Protein AF-A0A9D0VCK0-F1 (afdb_monomer_lite)

Sequence (292 aa):
MLRSPTWSLFWILPSCVPVIEASKSPPEPLEITSHPVPPGARYESLSRRTVPDRRAPPPSAGEGSTELIWGNVTTPLPGSALFAVPPVAPGAPVAPGAPVAPEPPEGAPPDGGRGEGPGAPEPPTPSPPALVETESVAPNSNQSMSEVSTVDLFARLEAGCPPEAVEPLADIGALTPLHRACIEVALGKAGEPQLRNRLSLALIANAAAQQDDSWAGLVERHLAEIDPGNPSLALRLGLHAFKRHDTHGAILWAEHALEHRAAWPPGLYEDRTWAAYQLRAAAAQEQWRAPE

Secondary structure (DSSP, 8-state):
--PPPP-----PPPPPPP------PPPP----------TT-----TT------TTSPPPP--TT-------------TTGGG-------TT----S-PPPPPPPP-----------PPPPPPPPPPPPPP-------------------HHHHHHHHHS---HHHHHHHHHTT---HHHHHHHHHHHHH---HHHHHHHHHHHHHHHHHHT-TTHHHHHHHHHHHT-TT-HHHHHHHHHHHHHTT-HHHHHHHHHHHHHTGGGS-HHHHHHHHHHHHHHHHHHHHHHHHS--

Radius of gyration: 31.5 Å; chains: 1; bounding box: 68×92×82 Å

Structure (mmCIF, N/CA/C/O backbone):
data_AF-A0A9D0VCK0-F1
#
_entry.id   AF-A0A9D0VCK0-F1
#
loop_
_atom_site.group_PDB
_atom_site.id
_atom_site.type_symbol
_atom_site.label_atom_id
_atom_site.label_alt_id
_atom_site.label_comp_id
_atom_site.label_asym_id
_atom_site.label_entity_id
_atom_site.label_seq_id
_atom_site.pdbx_PDB_ins_code
_atom_site.Cartn_x
_atom_site.Cartn_y
_atom_site.Cartn_z
_atom_site.occupancy
_atom_site.B_iso_or_equiv
_atom_site.auth_seq_id
_atom_site.auth_comp_id
_atom_site.auth_asym_id
_atom_site.auth_atom_id
_atom_site.pdbx_PDB_model_num
ATOM 1 N N . MET A 1 1 ? 23.707 -52.355 35.470 1.00 50.97 1 MET A N 1
ATOM 2 C CA . MET A 1 1 ? 22.231 -52.397 35.539 1.00 50.97 1 MET A CA 1
ATOM 3 C C . MET A 1 1 ? 21.703 -51.033 35.131 1.00 50.97 1 MET A C 1
ATOM 5 O O . MET A 1 1 ? 22.024 -50.089 35.829 1.00 50.97 1 MET A O 1
ATOM 9 N N . LEU A 1 2 ? 20.994 -50.943 34.001 1.00 45.03 2 LEU A N 1
ATOM 10 C CA . LEU A 1 2 ? 19.848 -50.062 33.695 1.00 45.03 2 LEU A CA 1
ATOM 11 C C . LEU A 1 2 ? 19.711 -49.983 32.168 1.00 45.03 2 LEU A C 1
ATOM 13 O O . LEU A 1 2 ? 20.660 -49.677 31.454 1.00 45.03 2 LEU A O 1
ATOM 17 N N . ARG A 1 3 ? 18.547 -50.440 31.703 1.00 50.03 3 ARG A N 1
ATOM 18 C CA . ARG A 1 3 ? 18.194 -50.766 30.320 1.00 50.03 3 ARG A CA 1
ATOM 19 C C . ARG A 1 3 ? 17.635 -49.537 29.599 1.00 50.03 3 ARG A C 1
ATOM 21 O O . ARG A 1 3 ? 16.960 -48.718 30.214 1.00 50.03 3 ARG A O 1
ATOM 28 N N . SER A 1 4 ? 17.880 -49.481 28.294 1.00 45.69 4 SER A N 1
ATOM 29 C CA . SER A 1 4 ? 17.329 -48.527 27.328 1.00 45.69 4 SER A CA 1
ATOM 30 C C . SER A 1 4 ? 15.793 -48.569 27.252 1.00 45.69 4 SER A C 1
ATOM 32 O O . SER A 1 4 ? 15.221 -49.653 27.399 1.00 45.69 4 SER A O 1
ATOM 34 N N . PRO A 1 5 ? 15.115 -47.446 26.948 1.00 62.69 5 PRO A N 1
ATOM 35 C CA . PRO A 1 5 ? 13.686 -47.445 26.671 1.00 62.69 5 PRO A CA 1
ATOM 36 C C . PRO A 1 5 ? 13.418 -47.800 25.201 1.00 62.69 5 PRO A C 1
ATOM 38 O O . PRO A 1 5 ? 13.824 -47.097 24.277 1.00 62.69 5 PRO A O 1
ATOM 41 N N . THR A 1 6 ? 12.713 -48.907 24.996 1.00 59.72 6 THR A N 1
ATOM 42 C CA . THR A 1 6 ? 12.071 -49.294 23.737 1.00 59.72 6 THR A CA 1
ATOM 43 C C . THR A 1 6 ? 10.860 -48.403 23.476 1.00 59.72 6 THR A C 1
ATOM 45 O O . THR A 1 6 ? 9.948 -48.348 24.300 1.00 59.72 6 THR A O 1
ATOM 48 N N . TRP A 1 7 ? 10.838 -47.719 22.333 1.00 52.88 7 TRP A N 1
ATOM 49 C CA . TRP A 1 7 ? 9.678 -46.962 21.867 1.00 52.88 7 TRP A CA 1
ATOM 50 C C . TRP A 1 7 ? 8.703 -47.922 21.176 1.00 52.88 7 TRP A C 1
ATOM 52 O O . TRP A 1 7 ? 9.018 -48.497 20.135 1.00 52.88 7 TRP A O 1
ATOM 62 N N . SER A 1 8 ? 7.533 -48.122 21.784 1.00 61.66 8 SER A N 1
ATOM 63 C CA . SER A 1 8 ? 6.435 -48.9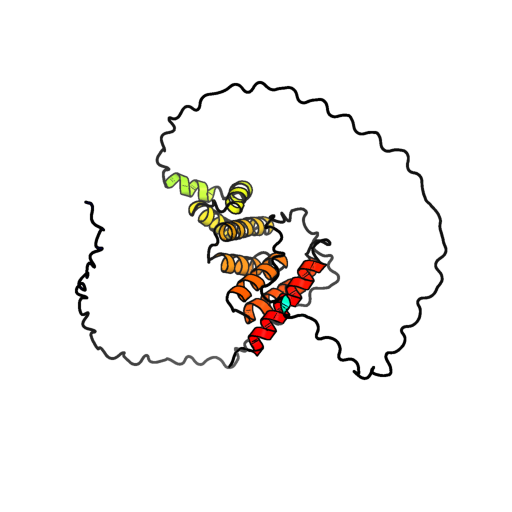01 21.211 1.00 61.66 8 SER A CA 1
ATOM 64 C C . SER A 1 8 ? 5.691 -48.085 20.157 1.00 61.66 8 SER A C 1
ATOM 66 O O . SER A 1 8 ? 5.120 -47.037 20.454 1.00 61.66 8 SER A O 1
ATOM 68 N N . LEU A 1 9 ? 5.664 -48.614 18.935 1.00 56.84 9 LEU A N 1
ATOM 69 C CA . LEU A 1 9 ? 4.750 -48.229 17.864 1.00 56.84 9 LEU A CA 1
ATOM 70 C C . LEU A 1 9 ? 3.307 -48.558 18.275 1.00 56.84 9 LEU A C 1
ATOM 72 O O . LEU A 1 9 ? 2.920 -49.726 18.309 1.00 56.84 9 LEU A O 1
ATOM 76 N N . PHE A 1 10 ? 2.507 -47.533 18.558 1.00 56.84 10 PHE A N 1
ATOM 77 C CA . PHE A 1 10 ? 1.052 -47.653 18.598 1.00 56.84 10 PHE A CA 1
ATOM 78 C C . PHE A 1 10 ? 0.503 -47.492 17.178 1.00 56.84 10 PHE A C 1
ATOM 80 O O . PHE A 1 10 ? 0.500 -46.399 16.616 1.00 56.84 10 PHE A O 1
ATOM 87 N N . TRP A 1 11 ? 0.036 -48.598 16.603 1.00 48.16 11 TRP A N 1
ATOM 88 C CA . TRP A 1 11 ? -0.843 -48.586 15.440 1.00 48.16 11 TRP A CA 1
ATOM 89 C C . TRP A 1 11 ? -2.242 -48.167 15.897 1.00 48.16 11 TRP A C 1
ATOM 91 O O . TRP A 1 11 ? -2.906 -48.902 16.628 1.00 48.16 11 TRP A O 1
ATOM 101 N N . ILE A 1 12 ? -2.680 -46.978 15.489 1.00 60.62 12 ILE A N 1
ATOM 102 C CA . ILE A 1 12 ? -4.067 -46.535 15.642 1.00 60.62 12 ILE A CA 1
ATOM 103 C C . ILE A 1 12 ? -4.850 -47.072 14.439 1.00 60.62 12 ILE A C 1
ATOM 105 O O . ILE A 1 12 ? -4.507 -46.810 13.288 1.00 60.62 12 ILE A O 1
ATOM 109 N N . LEU A 1 13 ? -5.869 -47.878 14.736 1.00 56.69 13 LEU A N 1
ATOM 110 C CA . LEU A 1 13 ? -6.811 -48.460 13.782 1.00 56.69 13 LEU A CA 1
ATOM 111 C C . LEU A 1 13 ? -7.673 -47.375 13.100 1.00 56.69 13 LEU A C 1
ATOM 113 O O . LEU A 1 13 ? -7.951 -46.343 13.713 1.00 56.69 13 LEU A O 1
ATOM 117 N N . PRO A 1 14 ? -8.137 -47.613 11.859 1.00 59.53 14 PRO A N 1
ATOM 118 C CA . PRO A 1 14 ? -8.948 -46.663 11.109 1.00 59.53 14 PRO A CA 1
ATOM 119 C C . PRO A 1 14 ? -10.388 -46.635 11.636 1.00 59.53 14 PRO A C 1
ATOM 121 O O . PRO A 1 14 ? -11.090 -47.647 11.635 1.00 59.53 14 PRO A O 1
ATOM 124 N N . SER A 1 15 ? -10.830 -45.456 12.069 1.00 58.75 15 SER A N 1
ATOM 125 C CA . SER A 1 15 ? -12.227 -45.190 12.407 1.00 58.75 15 SER A CA 1
ATOM 126 C C . SER A 1 15 ? -13.114 -45.249 11.165 1.00 58.75 15 SER A C 1
ATOM 128 O O . SER A 1 15 ? -12.801 -44.677 10.121 1.00 58.75 15 SER A O 1
ATOM 130 N N . CYS A 1 16 ? -14.240 -45.940 11.323 1.00 53.28 16 CYS A N 1
ATOM 131 C CA . CYS A 1 16 ? -15.324 -46.091 10.366 1.00 53.28 16 CYS A CA 1
ATOM 132 C C . CYS A 1 16 ? -15.772 -44.745 9.774 1.00 53.28 16 CYS A C 1
ATOM 134 O O . CYS A 1 16 ? -16.283 -43.883 10.488 1.00 53.28 16 CYS A O 1
ATOM 136 N N . VAL A 1 17 ? -15.637 -44.598 8.456 1.00 60.03 17 VAL A N 1
ATOM 137 C CA . VAL A 1 17 ? -16.310 -43.553 7.678 1.00 60.03 17 VAL A CA 1
ATOM 138 C C . VAL A 1 17 ? -17.713 -44.066 7.336 1.00 60.03 17 VAL A C 1
ATOM 140 O O . VAL A 1 17 ? -17.821 -45.160 6.775 1.00 60.03 17 VAL A O 1
ATOM 143 N N . PRO A 1 18 ? -18.797 -43.339 7.657 1.00 58.25 18 PRO A N 1
ATOM 144 C CA . PRO A 1 18 ? -20.121 -43.705 7.182 1.00 58.25 18 PRO A CA 1
ATOM 145 C C . PRO A 1 18 ? -20.182 -43.548 5.658 1.00 58.25 18 PRO A C 1
ATOM 147 O O . PRO A 1 18 ? -19.885 -42.489 5.107 1.00 58.25 18 PRO A O 1
ATOM 150 N N . VAL A 1 19 ? -20.571 -44.630 4.984 1.00 62.88 19 VAL A N 1
ATOM 151 C CA . VAL A 1 19 ? -20.946 -44.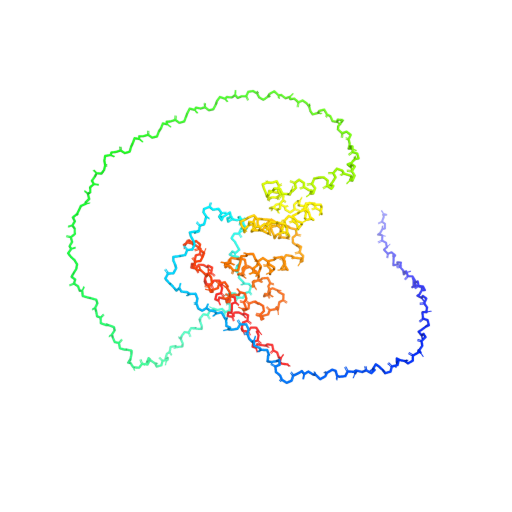643 3.568 1.00 62.88 19 VAL A CA 1
ATOM 152 C C . VAL A 1 19 ? -22.182 -43.760 3.407 1.00 62.88 19 VAL A C 1
ATOM 154 O O . VAL A 1 19 ? -23.273 -44.122 3.839 1.00 62.88 19 VAL A O 1
ATOM 157 N N . ILE A 1 20 ? -22.000 -42.583 2.811 1.00 57.94 20 ILE A N 1
ATOM 158 C CA . ILE A 1 20 ? -23.101 -41.760 2.318 1.00 57.94 20 ILE A CA 1
ATOM 159 C C . ILE A 1 20 ? -23.470 -42.322 0.946 1.00 57.94 20 ILE A C 1
ATOM 161 O O . ILE A 1 20 ? -22.723 -42.196 -0.024 1.00 57.94 20 ILE A O 1
ATOM 165 N N . GLU A 1 21 ? -24.609 -43.001 0.897 1.00 58.22 21 GLU A N 1
ATOM 166 C CA . GLU A 1 21 ? -25.221 -43.520 -0.318 1.00 58.22 21 GLU A CA 1
ATOM 167 C C . GLU A 1 21 ? -25.656 -42.335 -1.192 1.00 58.22 21 GLU A C 1
ATOM 169 O O . GLU A 1 21 ? -26.631 -41.636 -0.915 1.00 58.22 21 GLU A O 1
ATOM 174 N N . ALA A 1 22 ? -24.864 -42.052 -2.227 1.00 52.78 22 ALA A N 1
ATOM 175 C CA . ALA A 1 22 ? -25.170 -41.030 -3.211 1.00 52.78 22 ALA A CA 1
ATOM 176 C C . ALA A 1 22 ? -26.399 -41.462 -4.025 1.00 52.78 22 ALA A C 1
ATOM 178 O O . ALA A 1 22 ? -26.303 -42.272 -4.949 1.00 52.78 22 ALA A O 1
ATOM 179 N N . SER A 1 23 ? -27.556 -40.898 -3.675 1.00 59.38 23 SER A N 1
ATOM 180 C CA . SER A 1 23 ? -28.770 -40.892 -4.489 1.00 59.38 23 SER A CA 1
ATOM 181 C C . SER A 1 23 ? -28.447 -40.349 -5.883 1.00 59.38 23 SER A C 1
ATOM 183 O O . SER A 1 23 ? -28.340 -39.142 -6.103 1.00 59.38 23 SER A O 1
ATOM 185 N N . LYS A 1 24 ? -28.276 -41.267 -6.832 1.00 57.97 24 LYS A N 1
ATOM 186 C CA . LYS A 1 24 ? -28.035 -41.004 -8.248 1.00 57.97 24 LYS A CA 1
ATOM 187 C C . LYS A 1 24 ? -29.348 -40.607 -8.927 1.00 57.97 24 LYS A C 1
ATOM 189 O O . LYS A 1 24 ? -29.933 -41.399 -9.659 1.00 57.97 24 LYS A O 1
ATOM 194 N N . SER A 1 25 ? -29.795 -39.378 -8.687 1.00 67.31 25 SER A N 1
ATOM 195 C CA . SER A 1 25 ? -30.742 -38.714 -9.585 1.00 67.31 25 SER A CA 1
ATOM 196 C C . SER A 1 25 ? -29.945 -38.073 -10.725 1.00 67.31 25 SER A C 1
ATOM 198 O O . SER A 1 25 ? -29.004 -37.326 -10.447 1.00 67.31 25 SER A O 1
ATOM 200 N N . PRO A 1 26 ? -30.248 -38.376 -11.999 1.00 70.69 26 PRO A N 1
ATOM 201 C CA . PRO A 1 26 ? -29.637 -37.672 -13.119 1.00 70.69 26 PRO A CA 1
ATOM 202 C C . PRO A 1 26 ? -30.008 -36.182 -13.030 1.00 70.69 26 PRO A C 1
ATOM 204 O O . PRO A 1 26 ? -31.171 -35.879 -12.756 1.00 70.69 26 PRO A O 1
ATOM 207 N N . PRO A 1 27 ? -29.057 -35.251 -13.224 1.00 67.88 27 PRO A N 1
ATOM 208 C CA . PRO A 1 27 ? -29.397 -33.839 -13.302 1.00 67.88 27 PRO A CA 1
ATOM 209 C C . PRO A 1 27 ? -30.326 -33.635 -14.499 1.00 67.88 27 PRO A C 1
ATOM 211 O O . PRO A 1 27 ? -30.013 -34.064 -15.613 1.00 67.88 27 PRO A O 1
ATOM 214 N N . GLU A 1 28 ? -31.477 -33.009 -14.259 1.00 71.50 28 GLU A N 1
ATOM 215 C CA . GLU A 1 28 ? -32.308 -32.495 -15.341 1.00 71.50 28 GLU A CA 1
ATOM 216 C C . GLU A 1 28 ? -31.449 -31.577 -16.223 1.00 71.50 28 GLU A C 1
ATOM 218 O O . GLU A 1 28 ? -30.624 -30.816 -15.700 1.00 71.50 28 GLU A O 1
ATOM 223 N N . PRO A 1 29 ? -31.585 -31.656 -17.557 1.00 64.56 29 PRO A N 1
ATOM 224 C CA . PRO A 1 29 ? -30.897 -30.738 -18.443 1.00 64.56 29 PRO A CA 1
ATOM 225 C C . PRO A 1 29 ? -31.372 -29.327 -18.107 1.00 64.56 29 PRO A C 1
ATOM 227 O O . PRO A 1 29 ? -32.532 -28.985 -18.323 1.00 64.56 29 PRO A O 1
ATOM 230 N N . LEU A 1 30 ? -30.470 -28.512 -17.559 1.00 55.56 30 LEU A N 1
ATOM 231 C CA . LEU A 1 30 ? -30.695 -27.081 -17.454 1.00 55.56 30 LEU A CA 1
ATOM 232 C C . LEU A 1 30 ? -30.920 -26.576 -18.878 1.00 55.56 30 LEU A C 1
ATOM 234 O O . LEU A 1 30 ? -29.993 -26.564 -19.692 1.00 55.56 30 LEU A O 1
ATOM 238 N N . GLU A 1 31 ? -32.157 -26.197 -19.189 1.00 56.78 31 GLU A N 1
ATOM 239 C CA . GLU A 1 31 ? -32.455 -25.386 -20.357 1.00 56.78 31 GLU A CA 1
ATOM 240 C C . GLU A 1 31 ? -31.685 -24.076 -20.188 1.00 56.78 31 GLU A C 1
ATOM 242 O O . GLU A 1 31 ? -32.109 -23.146 -19.500 1.00 56.78 31 GLU A O 1
ATOM 247 N N . ILE A 1 32 ? -30.498 -24.026 -20.795 1.00 48.78 32 ILE A N 1
ATOM 248 C CA . ILE A 1 32 ? -29.745 -22.798 -21.001 1.00 48.78 32 ILE A CA 1
ATOM 249 C C . ILE A 1 32 ? -30.595 -21.976 -21.964 1.00 48.78 32 ILE A C 1
ATOM 251 O O . ILE A 1 32 ? -30.441 -22.044 -23.185 1.00 48.78 32 ILE A O 1
ATOM 255 N N . THR A 1 33 ? -31.532 -21.221 -21.394 1.00 49.44 33 THR A N 1
ATOM 256 C CA . THR A 1 33 ? -32.235 -20.153 -22.088 1.00 49.44 33 THR A CA 1
ATOM 257 C C . THR A 1 33 ? -31.158 -19.167 -22.496 1.00 49.44 33 THR A C 1
ATOM 259 O O . THR A 1 33 ? -30.646 -18.380 -21.699 1.00 49.44 33 THR A O 1
ATOM 262 N N . SER A 1 34 ? -30.729 -19.304 -23.743 1.00 46.91 34 SER A N 1
ATOM 263 C CA . SER A 1 34 ? -29.721 -18.467 -24.360 1.00 46.91 34 SER A CA 1
ATOM 264 C C . SER A 1 34 ? -30.388 -17.117 -24.569 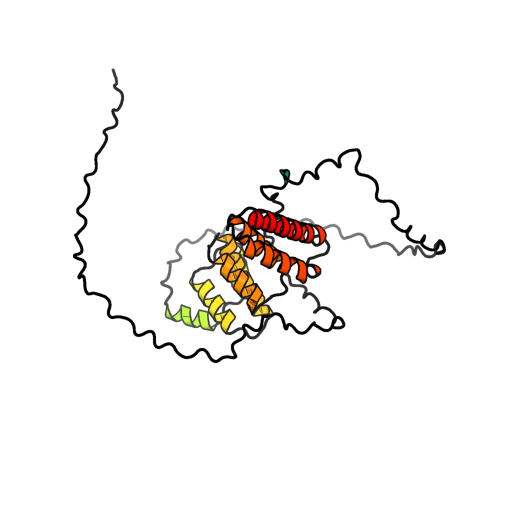1.00 46.91 34 SER A C 1
ATOM 266 O O . SER A 1 34 ? -31.058 -16.884 -25.574 1.00 46.91 34 SER A O 1
ATOM 268 N N . HIS A 1 35 ? -30.281 -16.235 -23.577 1.00 55.94 35 HIS A N 1
ATOM 269 C CA . HIS A 1 35 ? -30.646 -14.846 -23.782 1.00 55.94 35 HIS A CA 1
ATOM 270 C C . HIS A 1 35 ? -29.769 -14.313 -24.922 1.00 55.94 35 HIS A C 1
ATOM 272 O O . HIS A 1 35 ? -28.542 -14.430 -24.839 1.00 55.94 35 HIS A O 1
ATOM 278 N N . PRO A 1 36 ? -30.360 -13.777 -26.004 1.00 56.56 36 PRO A N 1
ATOM 279 C CA . PRO A 1 36 ? -29.586 -13.197 -27.083 1.00 56.56 36 PRO A CA 1
ATOM 280 C C . PRO A 1 36 ? -28.759 -12.054 -26.502 1.00 56.56 36 PRO A C 1
ATOM 282 O O . PRO A 1 36 ? -29.297 -11.037 -26.065 1.00 56.56 36 PRO A O 1
ATOM 285 N N . VAL A 1 37 ? -27.440 -12.245 -26.474 1.00 54.91 37 VAL A N 1
ATOM 286 C CA . VAL A 1 37 ? -26.493 -11.172 -26.188 1.00 54.91 37 VAL A CA 1
ATOM 287 C C . VAL A 1 37 ? -26.720 -10.114 -27.269 1.00 54.91 37 VAL A C 1
ATOM 289 O O . VAL A 1 37 ? -26.603 -10.437 -28.456 1.00 54.91 37 VAL A O 1
ATOM 292 N N . PRO A 1 38 ? -27.100 -8.876 -26.909 1.00 55.44 38 PRO A N 1
ATOM 293 C CA . PRO A 1 38 ? -27.358 -7.849 -27.900 1.00 55.44 38 PRO A CA 1
ATOM 294 C C . PRO A 1 38 ? -26.074 -7.614 -28.712 1.00 55.44 38 PRO A C 1
ATOM 296 O O . PRO A 1 38 ? -25.009 -7.400 -28.118 1.00 55.44 38 PRO A O 1
ATOM 299 N N . PRO A 1 39 ? -26.134 -7.647 -30.056 1.00 43.53 39 PRO A N 1
ATOM 300 C CA . PRO A 1 39 ? -24.999 -7.295 -30.896 1.00 43.53 39 PRO A CA 1
ATOM 301 C C . PRO A 1 39 ? -24.692 -5.807 -30.688 1.00 43.53 39 PRO A C 1
ATOM 303 O O . PRO A 1 39 ? -25.329 -4.935 -31.273 1.00 43.53 39 PRO A O 1
ATOM 306 N N . GLY A 1 40 ? -23.760 -5.514 -29.779 1.00 43.81 40 GLY A N 1
ATOM 307 C CA . GLY A 1 40 ? -23.438 -4.141 -29.386 1.00 43.81 40 GLY A CA 1
ATOM 308 C C . GLY A 1 40 ? -22.649 -3.985 -28.087 1.00 43.81 40 GLY A C 1
ATOM 309 O O . GLY A 1 40 ? -22.010 -2.951 -27.915 1.00 43.81 40 GLY A O 1
ATOM 310 N N . ALA A 1 41 ? -22.607 -4.994 -27.208 1.00 39.81 41 ALA A N 1
ATOM 311 C CA . ALA A 1 41 ? -21.756 -4.965 -26.015 1.00 39.81 41 ALA A CA 1
ATOM 312 C C . ALA A 1 41 ? -20.289 -5.251 -26.387 1.00 39.81 41 ALA A C 1
ATOM 314 O O . ALA A 1 41 ? -19.734 -6.314 -26.110 1.00 39.81 41 ALA A O 1
ATOM 315 N N . ARG A 1 42 ? -19.657 -4.290 -27.068 1.00 41.84 42 ARG A N 1
ATOM 316 C CA . ARG A 1 42 ? -18.200 -4.184 -27.076 1.00 41.84 42 ARG A CA 1
ATOM 317 C C . ARG A 1 42 ? -17.767 -4.022 -25.623 1.00 41.84 42 ARG A C 1
ATOM 319 O O . ARG A 1 42 ? -18.277 -3.149 -24.926 1.00 41.84 42 ARG A O 1
ATOM 326 N N . TYR A 1 43 ? -16.789 -4.815 -25.202 1.00 39.62 43 TYR A N 1
ATOM 327 C CA . TYR A 1 43 ? -15.882 -4.401 -24.143 1.00 39.62 43 TYR A CA 1
ATOM 328 C C . TYR A 1 43 ? -15.176 -3.133 -24.649 1.00 39.62 43 TYR A C 1
ATOM 330 O O . TYR A 1 43 ? -14.110 -3.201 -25.259 1.00 39.62 43 TYR A O 1
ATOM 338 N N . GLU A 1 44 ? -15.814 -1.969 -24.493 1.00 36.78 44 GLU A N 1
ATOM 339 C CA . GLU A 1 44 ? -15.108 -0.693 -24.495 1.00 36.78 44 GLU A CA 1
ATOM 340 C C . GLU A 1 44 ? -14.222 -0.715 -23.254 1.00 36.78 44 GLU A C 1
ATOM 342 O O . GLU A 1 44 ? -14.623 -0.398 -22.139 1.00 36.78 44 GLU A O 1
ATOM 347 N N . SER A 1 45 ? -13.026 -1.244 -23.482 1.00 41.72 45 SER A N 1
ATOM 348 C CA . SER A 1 45 ? -11.775 -0.778 -22.918 1.00 41.72 45 SER A CA 1
ATOM 349 C C . SER A 1 45 ? -11.932 0.425 -21.985 1.00 41.72 45 SER A C 1
ATOM 351 O O . SER A 1 45 ? -12.309 1.525 -22.392 1.00 41.72 45 SER A O 1
ATOM 353 N N . LEU A 1 46 ? -11.473 0.241 -20.750 1.00 42.59 46 LEU A N 1
ATOM 354 C CA . LEU A 1 46 ? -11.131 1.284 -19.778 1.00 42.59 46 LEU A CA 1
ATOM 355 C C . LEU A 1 46 ? -10.039 2.270 -20.289 1.00 42.59 46 LEU A C 1
ATOM 357 O O . LEU A 1 46 ? -9.366 2.924 -19.501 1.00 42.59 46 LEU A O 1
ATOM 361 N N . SER A 1 47 ? -9.861 2.421 -21.607 1.00 40.84 47 SER A N 1
ATOM 362 C CA . SER A 1 47 ? -8.842 3.241 -22.274 1.00 40.84 47 SER A CA 1
ATOM 363 C C . SER A 1 47 ? -9.329 4.626 -22.714 1.00 40.84 47 SER A C 1
ATOM 365 O O . SER A 1 47 ? -8.597 5.330 -23.404 1.00 40.84 47 SER A O 1
ATOM 367 N N . ARG A 1 48 ? -10.524 5.076 -22.312 1.00 35.22 48 ARG A N 1
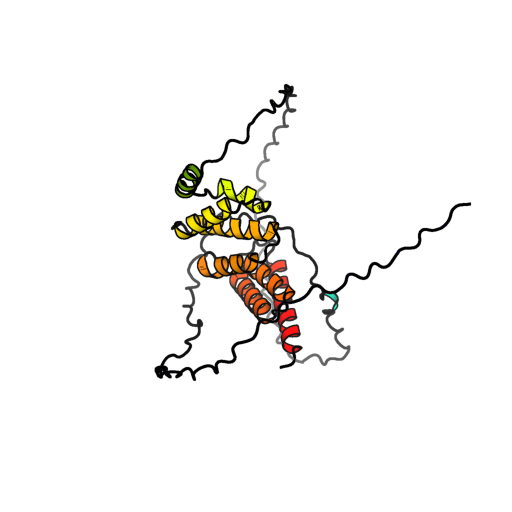ATOM 368 C CA . ARG A 1 48 ? -10.900 6.498 -22.425 1.00 35.22 48 ARG A CA 1
ATOM 369 C C . ARG A 1 48 ? -10.855 7.184 -21.066 1.00 35.22 48 ARG A C 1
ATOM 371 O O . ARG A 1 48 ? -11.857 7.706 -20.590 1.00 35.22 48 ARG A O 1
ATOM 378 N N . ARG A 1 49 ? -9.669 7.232 -20.454 1.00 40.22 49 ARG A N 1
ATOM 379 C CA . ARG A 1 49 ? -9.371 8.338 -19.540 1.00 40.22 49 ARG A CA 1
ATOM 380 C C . ARG A 1 49 ? -9.091 9.563 -20.400 1.00 40.22 49 ARG A C 1
ATOM 382 O O . ARG A 1 49 ? -8.177 9.571 -21.221 1.00 40.22 49 ARG A O 1
ATOM 389 N N . THR A 1 50 ? -9.923 10.580 -20.229 1.00 38.03 50 THR A N 1
ATOM 390 C CA . THR A 1 50 ? -9.603 11.970 -20.542 1.00 38.03 50 THR A CA 1
ATOM 391 C C . THR A 1 50 ? -8.165 12.246 -20.120 1.00 38.03 50 THR A C 1
ATOM 393 O O . THR A 1 50 ? -7.831 12.084 -18.949 1.00 38.03 50 THR A O 1
ATOM 396 N N . VAL A 1 51 ? -7.311 12.627 -21.073 1.00 37.78 51 VAL A N 1
ATOM 397 C CA . VAL A 1 51 ? -5.976 13.158 -20.779 1.00 37.78 51 VAL A CA 1
ATOM 398 C C . VAL A 1 51 ? -6.188 14.351 -19.844 1.00 37.78 51 VAL A C 1
ATOM 400 O O . VAL A 1 51 ? -6.835 15.312 -20.270 1.00 37.78 51 VAL A O 1
ATOM 403 N N . PRO A 1 52 ? -5.734 14.304 -18.578 1.00 41.38 52 PRO A N 1
ATOM 404 C CA . PRO A 1 52 ? -5.865 15.449 -17.697 1.00 41.38 52 PRO A CA 1
ATOM 405 C C . PRO A 1 52 ? -5.070 16.609 -18.294 1.00 41.38 52 PRO A C 1
ATOM 407 O O . PRO A 1 52 ? -3.956 16.430 -18.798 1.00 41.38 52 PRO A O 1
ATOM 410 N N . ASP A 1 53 ? -5.676 17.792 -18.277 1.00 45.34 53 ASP A N 1
ATOM 411 C CA . ASP A 1 53 ? -5.031 19.031 -18.684 1.00 45.34 53 ASP A CA 1
ATOM 412 C C . ASP A 1 53 ? -3.727 19.201 -17.886 1.00 45.34 53 ASP A C 1
ATOM 414 O O . ASP A 1 53 ? -3.741 19.419 -16.675 1.00 45.34 53 ASP A O 1
ATOM 418 N N . ARG A 1 54 ? -2.581 19.087 -18.573 1.00 43.44 54 ARG A N 1
ATOM 419 C CA . ARG A 1 54 ? -1.233 19.221 -17.987 1.00 43.44 54 ARG A CA 1
ATOM 420 C C . ARG A 1 54 ? -0.943 20.629 -17.448 1.00 43.44 54 ARG A C 1
ATOM 422 O O . ARG A 1 54 ? 0.170 20.871 -16.988 1.00 43.44 54 ARG A O 1
ATOM 429 N N . ARG A 1 55 ? -1.889 21.569 -17.542 1.00 47.88 55 ARG A N 1
ATOM 430 C CA . ARG A 1 55 ? -1.767 22.919 -16.973 1.00 47.88 55 ARG A CA 1
ATOM 431 C C . ARG A 1 55 ? -2.395 23.074 -15.593 1.00 47.88 55 ARG A C 1
ATOM 433 O O . ARG A 1 55 ? -2.205 24.130 -14.994 1.00 47.88 55 ARG A O 1
ATOM 440 N N . ALA A 1 56 ? -3.102 22.072 -15.072 1.00 43.38 56 ALA A N 1
ATOM 441 C CA . ALA A 1 56 ? -3.510 22.109 -13.675 1.00 43.38 56 ALA A CA 1
ATOM 442 C C . ALA A 1 56 ? -2.257 21.950 -12.788 1.00 43.38 56 ALA A C 1
ATOM 444 O O . ALA A 1 56 ? -1.520 20.974 -12.966 1.00 43.38 56 ALA A O 1
ATOM 445 N N . PRO A 1 57 ? -1.968 22.890 -11.866 1.00 49.44 57 PRO A N 1
ATOM 446 C CA . PRO A 1 57 ? -0.925 22.673 -10.873 1.00 49.44 57 PRO A CA 1
ATOM 447 C C . PRO A 1 57 ? -1.256 21.392 -10.091 1.00 49.44 57 PRO A C 1
ATOM 449 O O . PRO A 1 57 ? -2.440 21.127 -9.853 1.00 49.44 57 PRO A O 1
ATOM 452 N N . PRO A 1 58 ? -0.251 20.578 -9.717 1.00 50.78 58 PRO A N 1
ATOM 453 C CA . PRO A 1 58 ? -0.503 19.405 -8.892 1.00 50.78 58 PRO A CA 1
ATOM 454 C C . PRO A 1 58 ? -1.278 19.846 -7.642 1.00 50.78 58 PRO A C 1
ATOM 456 O O . PRO A 1 58 ? -0.974 20.920 -7.108 1.00 50.78 58 PRO A O 1
ATOM 459 N N . PRO A 1 59 ? -2.282 19.076 -7.177 1.00 48.00 59 PRO A N 1
ATOM 460 C CA . PRO A 1 59 ? -2.872 19.350 -5.876 1.00 48.00 59 PRO A CA 1
ATOM 461 C C . PRO A 1 59 ? -1.718 19.398 -4.877 1.00 48.00 59 PRO A C 1
ATOM 463 O O . PRO A 1 59 ? -0.906 18.471 -4.845 1.00 48.00 59 PRO A O 1
ATOM 466 N N . SER A 1 60 ? -1.591 20.512 -4.146 1.00 39.41 60 SER A N 1
ATOM 467 C CA . SER A 1 60 ? -0.563 20.669 -3.121 1.00 39.41 60 SER A CA 1
ATOM 468 C C . SER A 1 60 ? -0.557 19.406 -2.277 1.00 39.41 60 SER A C 1
ATOM 470 O O . SER A 1 60 ? -1.583 19.070 -1.684 1.00 39.41 60 SER A O 1
ATOM 472 N N . ALA A 1 61 ? 0.567 18.688 -2.294 1.00 48.41 61 ALA A N 1
ATOM 473 C CA . ALA A 1 61 ? 0.793 17.548 -1.429 1.00 48.41 61 ALA A CA 1
ATOM 474 C C . ALA A 1 61 ? 0.539 18.037 -0.003 1.00 48.41 61 ALA A C 1
ATOM 476 O O . ALA A 1 61 ? 1.325 18.812 0.537 1.00 48.41 61 ALA A O 1
ATOM 477 N N . GLY A 1 62 ? -0.627 17.691 0.544 1.00 37.94 62 GLY A N 1
ATOM 478 C CA . GLY A 1 62 ? -0.997 18.077 1.892 1.00 37.94 62 GLY A CA 1
ATOM 479 C C . GLY A 1 62 ? 0.078 17.552 2.827 1.00 37.94 62 GLY A C 1
ATOM 480 O O . GLY A 1 62 ? 0.387 16.358 2.808 1.00 37.94 62 GLY A O 1
ATOM 481 N N . GLU A 1 63 ? 0.675 18.456 3.596 1.00 39.91 63 GLU A N 1
ATOM 482 C CA . GLU A 1 63 ? 1.595 18.161 4.690 1.00 39.91 63 GLU A CA 1
ATOM 483 C C . GLU A 1 63 ? 0.861 17.284 5.712 1.00 39.91 63 GLU A C 1
ATOM 485 O O . GLU A 1 63 ? 0.178 17.752 6.615 1.00 39.91 63 GLU A O 1
ATOM 490 N N . GLY A 1 64 ? 0.895 15.981 5.476 1.00 41.06 64 GLY A N 1
ATOM 491 C CA . GLY A 1 64 ? 0.112 14.997 6.216 1.00 41.06 64 GLY A CA 1
ATOM 492 C C . GLY A 1 64 ? 0.243 13.585 5.661 1.00 41.06 64 GLY A C 1
ATOM 493 O O . GLY A 1 64 ? -0.443 12.684 6.132 1.00 41.06 64 GLY A O 1
ATOM 494 N N . SER A 1 65 ? 1.127 13.365 4.680 1.00 44.19 65 SER A N 1
ATOM 495 C CA . SER A 1 65 ? 1.566 12.023 4.322 1.00 44.19 65 SER A CA 1
ATOM 496 C C . SER A 1 65 ? 2.437 11.519 5.468 1.00 44.19 65 SER A C 1
ATOM 498 O O . SER A 1 65 ? 3.661 11.644 5.430 1.00 44.19 65 SER A O 1
ATOM 500 N N . THR A 1 66 ? 1.797 10.999 6.517 1.00 47.53 66 THR A N 1
ATOM 501 C CA . THR A 1 66 ? 2.406 10.066 7.459 1.00 47.53 66 THR A CA 1
ATOM 502 C C . THR A 1 66 ? 2.951 8.935 6.609 1.00 47.53 66 THR A C 1
ATOM 504 O O . THR A 1 66 ? 2.250 7.994 6.236 1.00 47.53 66 THR A O 1
ATOM 507 N N . GLU A 1 67 ? 4.213 9.084 6.212 1.00 48.06 67 GLU A N 1
ATOM 508 C CA . GLU A 1 67 ? 5.005 8.004 5.672 1.00 48.06 67 GLU A CA 1
ATOM 509 C C . GLU A 1 67 ? 5.129 7.027 6.831 1.00 48.06 67 GLU A C 1
ATOM 511 O O . GLU A 1 67 ? 6.024 7.124 7.668 1.00 48.06 67 GLU A O 1
ATOM 516 N N . LEU A 1 68 ? 4.122 6.162 6.959 1.00 51.31 68 LEU A N 1
ATOM 517 C CA . LEU A 1 68 ? 4.150 5.062 7.888 1.00 51.31 68 LEU A CA 1
ATOM 518 C C . LEU A 1 68 ? 5.501 4.392 7.666 1.00 51.31 68 LEU A C 1
ATOM 520 O O . LEU A 1 68 ? 5.817 3.981 6.540 1.00 51.31 68 LEU A O 1
ATOM 524 N N . ILE A 1 69 ? 6.305 4.383 8.728 1.00 46.16 69 ILE A N 1
ATOM 525 C CA . ILE A 1 69 ? 7.690 3.919 8.765 1.00 46.16 69 ILE A CA 1
ATOM 526 C C . ILE A 1 69 ? 7.663 2.388 8.658 1.00 46.16 69 ILE A C 1
ATOM 528 O O . ILE A 1 69 ? 8.041 1.648 9.558 1.00 46.16 69 ILE A O 1
ATOM 532 N N . TRP A 1 70 ? 7.147 1.881 7.546 1.00 49.62 70 TRP A N 1
ATOM 533 C CA . TRP A 1 70 ? 7.278 0.495 7.151 1.00 49.62 70 TRP A CA 1
ATOM 534 C C . TRP A 1 70 ? 8.695 0.397 6.614 1.00 49.62 70 TRP A C 1
ATOM 536 O O . TRP A 1 70 ? 8.976 0.925 5.535 1.00 49.62 70 TRP A O 1
ATOM 546 N N . GLY A 1 71 ? 9.581 -0.155 7.447 1.00 44.44 71 GLY A N 1
ATOM 547 C CA . GLY A 1 71 ? 11.030 -0.108 7.281 1.00 44.44 71 GLY A CA 1
ATOM 548 C C . GLY A 1 71 ? 11.481 -0.316 5.841 1.00 44.44 71 GLY A C 1
ATOM 549 O O . GLY A 1 71 ? 10.875 -1.101 5.117 1.00 44.44 71 GLY A O 1
ATOM 550 N N . ASN A 1 72 ? 12.537 0.404 5.444 1.00 44.22 72 ASN A N 1
ATOM 551 C CA . ASN A 1 72 ? 13.200 0.294 4.146 1.00 44.22 72 ASN A CA 1
ATOM 552 C C . ASN A 1 72 ? 13.269 -1.171 3.689 1.00 44.22 72 ASN A C 1
ATOM 554 O O . ASN A 1 72 ? 14.174 -1.914 4.071 1.00 44.22 72 ASN A O 1
ATOM 558 N N . VAL A 1 73 ? 12.318 -1.590 2.849 1.00 45.19 73 VAL A N 1
ATOM 559 C CA . VAL A 1 73 ? 12.382 -2.862 2.128 1.00 45.19 73 VAL A CA 1
ATOM 560 C C . VAL A 1 73 ? 13.345 -2.641 0.968 1.00 45.19 73 VAL A C 1
ATOM 562 O O . VAL A 1 73 ? 12.982 -2.683 -0.200 1.00 45.19 73 VAL A O 1
ATOM 565 N N . THR A 1 74 ? 14.606 -2.391 1.305 1.00 45.31 74 THR A N 1
ATOM 566 C CA . THR A 1 74 ? 15.741 -2.621 0.414 1.00 45.31 74 THR A CA 1
ATOM 567 C C . THR A 1 74 ? 16.210 -4.059 0.613 1.00 45.31 74 THR A C 1
ATOM 569 O O . THR A 1 74 ? 17.403 -4.348 0.632 1.00 45.31 74 THR A O 1
ATOM 572 N N . THR A 1 75 ? 15.280 -4.992 0.844 1.00 47.41 75 THR A N 1
ATOM 573 C CA . THR A 1 75 ? 15.621 -6.407 0.775 1.00 47.41 75 THR A CA 1
ATOM 574 C C . THR A 1 75 ? 15.916 -6.681 -0.697 1.00 47.41 75 THR A C 1
ATOM 576 O O . THR A 1 75 ? 15.013 -6.500 -1.518 1.00 47.41 75 THR A O 1
ATOM 579 N N . PRO A 1 76 ? 17.161 -7.039 -1.062 1.00 48.44 76 PRO A N 1
ATOM 580 C CA . PRO A 1 76 ? 17.492 -7.323 -2.448 1.00 48.44 76 PRO A CA 1
ATOM 581 C C . PRO A 1 76 ? 16.543 -8.411 -2.944 1.00 48.44 76 PRO A C 1
ATOM 583 O O . PRO A 1 76 ? 16.368 -9.436 -2.279 1.00 48.44 76 PRO A O 1
ATOM 586 N N . LEU A 1 77 ? 15.884 -8.159 -4.076 1.00 49.25 77 LEU A N 1
ATOM 587 C CA . LEU A 1 77 ? 15.003 -9.143 -4.690 1.00 49.25 77 LEU A CA 1
ATOM 588 C C . LEU A 1 77 ? 15.798 -10.449 -4.877 1.00 49.25 77 LEU A C 1
ATOM 590 O O . LEU A 1 77 ? 16.929 -10.403 -5.380 1.00 49.25 77 LEU A O 1
ATOM 594 N N . PRO A 1 78 ? 15.258 -11.612 -4.464 1.00 40.41 78 PRO A N 1
ATOM 595 C CA . PRO A 1 78 ? 15.905 -12.895 -4.706 1.00 40.41 78 PRO A CA 1
ATOM 596 C C . PRO A 1 78 ? 15.999 -13.103 -6.223 1.00 40.41 78 PRO A C 1
ATOM 598 O O . PRO A 1 78 ? 15.018 -13.433 -6.878 1.00 40.41 78 PRO A O 1
ATOM 601 N N . GLY A 1 79 ? 17.172 -12.813 -6.793 1.00 42.06 79 GLY A N 1
ATOM 602 C CA . GLY A 1 79 ? 17.386 -12.789 -8.244 1.00 42.06 79 GLY A CA 1
ATOM 603 C C . GLY A 1 79 ? 18.270 -11.651 -8.763 1.00 42.06 79 GLY A C 1
ATOM 604 O O . GLY A 1 79 ? 18.753 -11.748 -9.890 1.00 42.06 79 GLY A O 1
ATOM 605 N N . SER A 1 80 ? 18.585 -10.620 -7.966 1.00 44.62 80 SER A N 1
ATOM 606 C CA . SER A 1 80 ? 19.453 -9.509 -8.415 1.00 44.62 80 SER A CA 1
ATOM 607 C C . SER A 1 80 ? 20.885 -9.933 -8.792 1.00 44.62 80 SER A C 1
ATOM 609 O O . SER A 1 80 ? 21.588 -9.180 -9.457 1.00 44.62 80 SER A O 1
ATOM 611 N N . ALA A 1 81 ? 21.314 -11.153 -8.445 1.00 43.12 81 ALA A N 1
ATOM 612 C CA . ALA A 1 81 ? 22.594 -11.717 -8.884 1.00 43.12 81 ALA A CA 1
ATOM 613 C C . ALA A 1 81 ? 22.620 -12.136 -10.371 1.00 43.12 81 ALA A C 1
ATOM 615 O O . ALA A 1 81 ? 23.695 -12.410 -10.902 1.00 43.12 81 ALA A O 1
ATOM 616 N N . LEU A 1 82 ? 21.470 -12.190 -11.057 1.00 38.47 82 LEU A N 1
ATOM 617 C CA . LEU A 1 82 ? 21.385 -12.618 -12.461 1.00 38.47 82 LEU A CA 1
ATOM 618 C C . LEU A 1 82 ? 21.368 -11.462 -13.471 1.00 38.47 82 LEU A C 1
ATOM 620 O O . LEU A 1 82 ? 21.408 -11.714 -14.672 1.00 38.47 82 LEU A O 1
ATOM 624 N N . PHE A 1 83 ? 21.392 -10.210 -13.006 1.00 41.84 83 PHE A N 1
ATOM 625 C CA . PHE A 1 83 ? 21.605 -9.031 -13.853 1.00 41.84 83 PHE A CA 1
ATOM 626 C C . PHE A 1 83 ? 23.044 -8.518 -13.753 1.00 41.84 83 PHE A C 1
ATOM 628 O O . PHE A 1 83 ? 23.296 -7.313 -13.751 1.00 41.84 83 PHE A O 1
ATOM 635 N N . ALA A 1 84 ? 24.017 -9.431 -13.718 1.00 37.84 84 ALA A N 1
ATOM 636 C CA . ALA A 1 84 ? 25.307 -9.089 -14.292 1.00 37.84 84 ALA A CA 1
ATOM 637 C C . ALA A 1 84 ? 25.026 -8.713 -15.751 1.00 37.84 84 ALA A C 1
ATOM 639 O O . ALA A 1 84 ? 24.651 -9.574 -16.548 1.00 37.84 84 ALA A O 1
ATOM 640 N N . VAL A 1 85 ? 25.135 -7.421 -16.079 1.00 43.88 85 VAL A N 1
ATOM 641 C CA . VAL A 1 85 ? 25.215 -6.969 -17.470 1.00 43.88 85 VAL A CA 1
ATOM 642 C C . VAL A 1 85 ? 26.225 -7.907 -18.130 1.00 43.88 85 VAL A C 1
ATOM 644 O O . VAL A 1 85 ? 27.358 -7.969 -17.638 1.00 43.88 85 VAL A O 1
ATOM 647 N N . PRO A 1 86 ? 25.835 -8.717 -19.134 1.00 43.28 86 PRO A N 1
ATOM 648 C CA . PRO A 1 86 ? 26.784 -9.622 -19.759 1.00 43.28 86 PRO A CA 1
ATOM 649 C C . PRO A 1 86 ? 27.983 -8.774 -20.186 1.00 43.28 86 PRO A C 1
ATOM 651 O O . PRO A 1 86 ? 27.767 -7.679 -20.721 1.00 43.28 86 PRO A O 1
ATOM 654 N N . PRO A 1 87 ? 29.228 -9.201 -19.898 1.00 46.97 87 PRO A N 1
ATOM 655 C CA . PRO A 1 87 ? 30.394 -8.436 -20.302 1.00 46.97 87 PRO A CA 1
ATOM 656 C C . PRO A 1 87 ? 30.247 -8.152 -21.792 1.00 46.97 87 PRO A C 1
ATOM 658 O O . PRO A 1 87 ? 30.067 -9.080 -22.583 1.00 46.97 87 PRO A O 1
ATOM 661 N N . VAL A 1 88 ? 30.239 -6.865 -22.150 1.00 53.88 88 VAL A N 1
ATOM 662 C CA . VAL A 1 88 ? 30.216 -6.426 -23.544 1.00 53.88 88 VAL A CA 1
ATOM 663 C C . VAL A 1 88 ? 31.327 -7.195 -24.241 1.00 53.88 88 VAL A C 1
ATOM 665 O O . VAL A 1 88 ? 32.497 -7.049 -23.885 1.00 53.88 88 VAL A O 1
ATOM 668 N N . ALA A 1 89 ? 30.950 -8.083 -25.162 1.00 48.88 89 ALA A N 1
ATOM 669 C CA . ALA A 1 89 ? 31.916 -8.904 -25.864 1.00 48.88 89 ALA A CA 1
ATOM 670 C C . ALA A 1 89 ? 32.934 -7.963 -26.531 1.00 48.88 89 ALA A C 1
ATOM 672 O O . ALA A 1 89 ? 32.522 -7.059 -27.271 1.00 48.88 89 ALA A O 1
ATOM 673 N N . PRO A 1 90 ? 34.244 -8.120 -26.272 1.00 53.28 90 PRO A N 1
ATOM 674 C CA . PRO A 1 90 ? 35.252 -7.318 -26.944 1.00 53.28 90 PRO A CA 1
ATOM 675 C C . PRO A 1 90 ? 35.170 -7.621 -28.445 1.00 53.28 90 PRO A C 1
ATOM 677 O O . PRO A 1 90 ? 35.507 -8.721 -28.875 1.00 53.28 90 PRO A O 1
ATOM 680 N N . GLY A 1 91 ? 34.664 -6.667 -29.232 1.00 69.31 91 GLY A N 1
ATOM 681 C CA . GLY A 1 91 ? 34.542 -6.801 -30.688 1.00 69.31 91 GLY A CA 1
ATOM 682 C C . GLY A 1 91 ? 33.172 -6.496 -31.296 1.00 69.31 91 GLY A C 1
ATOM 683 O O . GLY A 1 91 ? 33.022 -6.664 -32.504 1.00 69.31 91 GLY A O 1
ATOM 684 N N . ALA A 1 92 ? 32.177 -6.035 -30.528 1.00 51.59 92 ALA A N 1
ATOM 685 C CA . ALA A 1 92 ? 30.957 -5.506 -31.141 1.00 51.59 92 ALA A CA 1
ATOM 686 C C . ALA A 1 92 ? 31.305 -4.287 -32.030 1.00 51.59 92 ALA A C 1
ATOM 688 O O . ALA A 1 92 ? 31.955 -3.356 -31.543 1.00 51.59 92 ALA A O 1
ATOM 689 N N . PRO A 1 93 ? 30.921 -4.276 -33.321 1.00 63.06 93 PRO A N 1
ATOM 690 C CA . PRO A 1 93 ? 31.202 -3.156 -34.207 1.00 63.06 93 PRO A CA 1
ATOM 691 C C . PRO A 1 93 ? 30.504 -1.906 -33.670 1.00 63.06 93 PRO A C 1
ATOM 693 O O . PRO A 1 93 ? 29.282 -1.868 -33.533 1.00 63.06 93 PRO A O 1
ATOM 696 N N . VAL A 1 94 ? 31.298 -0.883 -33.357 1.00 59.91 94 VAL A N 1
ATOM 697 C CA . VAL A 1 94 ? 30.804 0.459 -33.050 1.00 59.91 94 VAL A CA 1
ATOM 698 C C . VAL A 1 94 ? 30.004 0.924 -34.262 1.00 59.91 94 VAL A C 1
ATOM 700 O O . VAL A 1 94 ? 30.561 1.061 -35.350 1.00 59.91 94 VAL A O 1
ATOM 703 N N . ALA A 1 95 ? 28.695 1.117 -34.094 1.00 58.53 95 ALA A N 1
ATOM 704 C CA . ALA A 1 95 ? 27.855 1.674 -35.141 1.00 58.53 95 ALA A CA 1
ATOM 705 C C . ALA A 1 95 ? 28.420 3.052 -35.545 1.00 58.53 95 ALA A C 1
ATOM 707 O O . ALA A 1 95 ? 28.535 3.935 -34.690 1.00 58.53 95 ALA A O 1
ATOM 708 N N . PRO A 1 96 ? 28.811 3.256 -36.814 1.00 59.44 96 PRO A N 1
ATOM 709 C CA . PRO A 1 96 ? 29.293 4.549 -37.264 1.00 59.44 96 PRO A CA 1
ATOM 710 C C . PRO A 1 96 ? 28.109 5.515 -37.389 1.00 59.44 96 PRO A C 1
ATOM 712 O O . PRO A 1 96 ? 27.165 5.250 -38.129 1.00 59.44 96 PRO A O 1
ATOM 715 N N . GLY A 1 97 ? 28.182 6.653 -36.693 1.00 57.00 97 GLY A N 1
ATOM 716 C CA . GLY A 1 97 ? 27.347 7.819 -36.996 1.00 57.00 97 GLY A CA 1
ATOM 717 C C . GLY A 1 97 ? 26.265 8.176 -35.979 1.00 57.00 97 GLY A C 1
ATOM 718 O O . GLY A 1 97 ? 25.139 8.464 -36.375 1.00 57.00 97 GLY A O 1
ATOM 719 N N . ALA A 1 98 ? 26.591 8.239 -34.685 1.00 57.31 98 ALA A N 1
ATOM 720 C CA . ALA A 1 98 ? 25.813 9.096 -33.792 1.00 57.31 98 ALA A CA 1
ATOM 721 C C . ALA A 1 98 ? 26.161 10.570 -34.103 1.00 57.31 98 ALA A C 1
ATOM 723 O O . ALA A 1 98 ? 27.348 10.912 -34.102 1.00 57.31 98 ALA A O 1
ATOM 724 N N . PRO A 1 99 ? 25.181 11.441 -34.408 1.00 64.19 99 PRO A N 1
ATOM 725 C CA . PRO A 1 99 ? 25.437 12.859 -34.623 1.00 64.19 99 PRO A CA 1
ATOM 726 C C . PRO A 1 99 ? 25.992 13.483 -33.339 1.00 64.19 99 PRO A C 1
ATOM 728 O O . PRO A 1 99 ? 25.416 13.337 -32.262 1.00 64.19 99 PRO A O 1
ATOM 731 N N . VAL A 1 100 ? 27.129 14.167 -33.474 1.00 68.69 100 VAL A N 1
ATOM 732 C CA . VAL A 1 100 ? 27.747 14.976 -32.420 1.00 68.69 100 VAL A CA 1
ATOM 733 C C . VAL A 1 100 ? 26.723 16.017 -31.969 1.00 68.69 100 VAL A C 1
ATOM 735 O O . VAL A 1 100 ? 26.267 16.830 -32.774 1.00 68.69 100 VAL A O 1
ATOM 738 N N . ALA A 1 101 ? 26.316 15.956 -30.700 1.00 69.94 101 ALA A N 1
ATOM 739 C CA . ALA A 1 101 ? 25.467 16.978 -30.106 1.00 69.94 101 ALA A CA 1
ATOM 740 C C . ALA A 1 101 ? 26.209 18.330 -30.143 1.00 69.94 101 ALA A C 1
ATOM 742 O O . ALA A 1 101 ? 27.405 18.357 -29.844 1.00 69.94 101 ALA A O 1
ATOM 743 N N . PRO A 1 102 ? 25.544 19.435 -30.525 1.00 69.75 102 PRO A N 1
ATOM 744 C CA . PRO A 1 102 ? 26.174 20.749 -30.568 1.00 69.75 102 PRO A CA 1
ATOM 745 C C . PRO A 1 102 ? 26.652 21.162 -29.173 1.00 69.75 102 PRO A C 1
ATOM 747 O O . PRO A 1 102 ? 25.919 21.016 -28.192 1.00 69.75 102 PRO A O 1
ATOM 750 N N . GLU A 1 103 ? 27.884 21.668 -29.105 1.00 65.00 103 GLU A N 1
ATOM 751 C CA . GLU A 1 103 ? 28.473 22.230 -27.891 1.00 65.00 103 GLU A CA 1
ATOM 752 C C . GLU A 1 103 ? 27.567 23.331 -27.309 1.00 65.00 103 GLU A C 1
ATOM 754 O O . GLU A 1 103 ? 27.055 24.173 -28.057 1.00 65.00 103 GLU A O 1
ATOM 759 N N . PRO A 1 104 ? 27.339 23.342 -25.983 1.00 68.19 104 PRO A N 1
ATOM 760 C CA . PRO A 1 104 ? 26.626 24.430 -25.336 1.00 68.19 104 PRO A CA 1
ATOM 761 C C . PRO A 1 104 ? 27.428 25.736 -25.480 1.00 68.19 104 PRO A C 1
ATOM 763 O O . PRO A 1 104 ? 28.651 25.715 -25.339 1.00 68.19 104 PRO A O 1
ATOM 766 N N . PRO A 1 105 ? 26.771 26.880 -25.746 1.00 64.25 105 PRO A N 1
ATOM 767 C CA . PRO A 1 105 ? 27.458 28.155 -25.891 1.00 64.25 105 PRO A CA 1
ATOM 768 C C . PRO A 1 105 ? 28.145 28.555 -24.581 1.00 64.25 105 PRO A C 1
ATOM 770 O O . PRO A 1 105 ? 27.507 28.799 -23.556 1.00 64.25 105 PRO A O 1
ATOM 773 N N . GLU A 1 106 ? 29.467 28.629 -24.654 1.00 62.41 106 GLU A N 1
ATOM 774 C CA . GLU A 1 106 ? 30.368 29.143 -23.634 1.00 62.41 106 GLU A CA 1
ATOM 775 C C . GLU A 1 106 ? 30.166 30.662 -23.516 1.00 62.41 106 GLU A C 1
ATOM 777 O O . GLU A 1 106 ? 30.558 31.433 -24.392 1.00 62.41 106 GLU A O 1
ATOM 782 N N . GLY A 1 107 ? 29.464 31.106 -22.471 1.00 67.31 107 GLY A N 1
ATOM 783 C CA . GLY A 1 107 ? 29.190 32.531 -22.295 1.00 67.31 107 GLY A CA 1
ATOM 784 C C . GLY A 1 107 ? 28.164 32.866 -21.219 1.00 67.31 107 GLY A C 1
ATOM 785 O O . GLY A 1 107 ? 27.149 33.487 -21.520 1.00 67.31 107 GLY A O 1
ATOM 786 N N . ALA A 1 108 ? 28.433 32.503 -19.964 1.00 60.09 108 ALA A N 1
ATOM 787 C CA . ALA A 1 108 ? 27.784 33.135 -18.816 1.00 60.09 108 ALA A CA 1
ATOM 788 C C . ALA A 1 108 ? 28.859 33.824 -17.951 1.00 60.09 108 ALA A C 1
ATOM 790 O O . ALA A 1 108 ? 29.854 33.182 -17.609 1.00 60.09 108 ALA A O 1
ATOM 791 N N . PRO A 1 109 ? 28.713 35.127 -17.646 1.00 69.94 109 PRO A N 1
ATOM 792 C CA . PRO A 1 109 ? 29.719 35.895 -16.920 1.00 69.94 109 PRO A CA 1
ATOM 793 C C . PRO A 1 109 ? 29.847 35.462 -15.449 1.00 69.94 109 PRO A C 1
ATOM 795 O O . PRO A 1 109 ? 28.878 34.969 -14.866 1.00 69.94 109 PRO A O 1
ATOM 798 N N . PRO A 1 110 ? 31.026 35.677 -14.835 1.00 64.50 110 PRO A N 1
ATOM 799 C CA . PRO A 1 110 ? 31.257 35.384 -13.433 1.00 64.50 110 PRO A CA 1
ATOM 800 C C . PRO A 1 110 ? 30.722 36.491 -12.513 1.00 64.50 110 PRO A C 1
ATOM 802 O O . PRO A 1 110 ? 30.891 37.675 -12.785 1.00 64.50 110 PRO A O 1
ATOM 805 N N . ASP A 1 111 ? 30.197 36.027 -11.380 1.00 53.25 111 ASP A N 1
ATOM 806 C CA . ASP A 1 111 ? 30.336 36.599 -10.037 1.00 53.25 111 ASP A CA 1
ATOM 807 C C . ASP A 1 111 ? 29.626 37.924 -9.693 1.00 53.25 111 ASP A C 1
ATOM 809 O O . ASP A 1 111 ? 29.589 38.893 -10.448 1.00 53.25 111 ASP A O 1
ATOM 813 N N . GLY A 1 112 ? 29.093 37.972 -8.472 1.00 51.62 112 GLY A N 1
ATOM 814 C CA . GLY A 1 112 ? 28.543 39.195 -7.902 1.00 51.62 112 GLY A CA 1
ATOM 815 C C . GLY A 1 112 ? 27.497 38.966 -6.821 1.00 51.62 112 GLY A C 1
ATOM 816 O O . GLY A 1 112 ? 26.309 39.144 -7.069 1.00 51.62 112 GLY A O 1
ATOM 817 N N . GLY A 1 113 ? 27.938 38.656 -5.598 1.00 44.66 113 GLY A N 1
ATOM 818 C CA . GLY A 1 113 ? 27.136 38.985 -4.414 1.00 44.66 113 GLY A CA 1
ATOM 819 C C . GLY A 1 113 ? 27.111 37.942 -3.309 1.00 44.66 113 GLY A C 1
ATOM 820 O O . GLY A 1 113 ? 26.040 37.500 -2.900 1.00 44.66 113 GLY A O 1
ATOM 821 N N . ARG A 1 114 ? 28.278 37.591 -2.759 1.00 50.50 114 ARG A N 1
ATOM 822 C CA . ARG A 1 114 ? 28.350 36.992 -1.421 1.00 50.50 114 ARG A CA 1
ATOM 823 C C . ARG A 1 114 ? 28.015 38.085 -0.398 1.00 50.50 114 ARG A C 1
ATOM 825 O O . ARG A 1 114 ? 28.881 38.847 0.012 1.00 50.50 114 ARG A O 1
ATOM 832 N N . GLY A 1 115 ? 26.739 38.206 -0.047 1.00 50.25 115 GLY A N 1
ATOM 833 C CA . GLY A 1 115 ? 26.308 38.989 1.105 1.00 50.25 115 GLY A CA 1
ATOM 834 C C . GLY A 1 115 ? 26.600 38.207 2.381 1.00 50.25 115 GLY A C 1
ATOM 835 O O . GLY A 1 115 ? 25.937 37.210 2.656 1.00 50.25 115 GLY A O 1
ATOM 836 N N . GLU A 1 116 ? 27.599 38.645 3.144 1.00 49.94 116 GLU A N 1
ATOM 837 C CA . GLU A 1 116 ? 27.780 38.260 4.544 1.00 49.94 116 GLU A CA 1
ATOM 838 C C . GLU A 1 116 ? 26.561 38.735 5.347 1.00 49.94 116 GLU A C 1
ATOM 840 O O . GLU A 1 116 ? 26.389 39.922 5.624 1.00 49.94 116 GLU A O 1
ATOM 845 N N . GLY A 1 117 ? 25.673 37.794 5.671 1.00 52.94 117 GLY A N 1
ATOM 846 C CA . GLY A 1 117 ? 24.572 38.010 6.602 1.00 52.94 117 GLY A CA 1
ATOM 847 C C . GLY A 1 117 ? 25.082 38.001 8.051 1.00 52.94 117 GLY A C 1
ATOM 848 O O . GLY A 1 117 ? 25.894 37.139 8.396 1.00 52.94 117 GLY A O 1
ATOM 849 N N . PRO A 1 118 ? 24.633 38.940 8.903 1.00 61.59 118 PRO A N 1
ATOM 850 C CA . PRO A 1 118 ? 25.073 39.070 10.289 1.00 61.59 118 PRO A CA 1
ATOM 851 C C . PRO A 1 118 ? 24.704 37.842 11.132 1.00 61.59 118 PRO A C 1
ATOM 853 O O . PRO A 1 118 ? 23.667 37.214 10.929 1.00 61.59 118 PRO A O 1
ATOM 856 N N . GLY A 1 119 ? 25.600 37.521 12.070 1.00 53.19 119 GLY A N 1
ATOM 857 C CA . GLY A 1 119 ? 25.633 36.294 12.859 1.00 53.19 119 GLY A CA 1
ATOM 858 C C . GLY A 1 119 ? 24.298 35.867 13.466 1.00 53.19 119 GLY A C 1
ATOM 859 O O . GLY A 1 119 ? 23.586 36.651 14.093 1.00 53.19 119 GLY A O 1
ATOM 860 N N . ALA A 1 120 ? 24.007 34.577 13.305 1.00 63.28 120 ALA A N 1
ATOM 861 C CA . ALA A 1 120 ? 22.953 33.901 14.036 1.00 63.28 120 ALA A CA 1
ATOM 862 C C . ALA A 1 120 ? 23.276 33.932 15.546 1.00 63.28 120 ALA A C 1
ATOM 864 O O . ALA A 1 120 ? 24.403 33.601 15.925 1.00 63.28 120 ALA A O 1
ATOM 865 N N . PRO A 1 121 ? 22.324 34.334 16.407 1.00 69.81 121 PRO A N 1
ATOM 866 C CA . PRO A 1 121 ? 22.504 34.307 17.851 1.00 69.81 121 PRO A CA 1
ATOM 867 C C . PRO A 1 121 ? 22.696 32.870 18.341 1.00 69.81 121 PRO A C 1
ATOM 869 O O . PRO A 1 121 ? 22.008 31.943 17.912 1.00 69.81 121 PRO A O 1
ATOM 872 N N . GLU A 1 122 ? 23.661 32.714 19.241 1.00 67.75 122 GLU A N 1
ATOM 873 C CA . GLU A 1 122 ? 24.020 31.463 19.897 1.00 67.75 122 GLU A CA 1
ATOM 874 C C . GLU A 1 122 ? 22.784 30.857 20.599 1.00 67.75 122 GLU A C 1
ATOM 876 O O . GLU A 1 122 ? 22.078 31.576 21.318 1.00 67.75 122 GLU A O 1
ATOM 881 N N . PRO A 1 123 ? 22.466 29.567 20.379 1.00 74.38 123 PRO A N 1
ATOM 882 C CA . PRO A 1 123 ? 21.320 28.935 21.016 1.00 74.38 123 PRO A CA 1
ATOM 883 C C . PRO A 1 123 ? 21.521 28.884 22.541 1.00 74.38 123 PRO A C 1
ATOM 885 O O . PRO A 1 123 ? 22.615 28.554 23.003 1.00 74.38 123 PRO A O 1
ATOM 888 N N . PRO A 1 124 ? 20.484 29.186 23.345 1.00 77.25 124 PRO A N 1
ATOM 889 C CA . PRO A 1 124 ? 20.590 29.158 24.796 1.00 77.25 124 PRO A CA 1
ATOM 890 C C . PRO A 1 124 ? 20.908 27.744 25.289 1.00 77.25 124 PRO A C 1
ATOM 892 O O . PRO A 1 124 ? 20.239 26.772 24.934 1.00 77.25 124 PRO A O 1
ATOM 895 N N . THR A 1 125 ? 21.925 27.652 26.143 1.00 73.25 125 THR A N 1
ATOM 896 C CA . THR A 1 125 ? 22.327 26.437 26.853 1.00 73.25 125 THR A CA 1
ATOM 897 C C . THR A 1 125 ? 21.121 25.829 27.583 1.00 73.25 125 THR A C 1
ATOM 899 O O . THR A 1 125 ? 20.511 26.515 28.411 1.00 73.25 125 THR A O 1
ATOM 902 N N . PRO A 1 126 ? 20.752 24.562 27.318 1.00 71.69 126 PRO A N 1
ATOM 903 C CA . PRO A 1 126 ? 19.634 23.923 27.999 1.00 71.69 126 PRO A CA 1
ATOM 904 C C . PRO A 1 126 ? 19.936 23.802 29.497 1.00 71.69 126 PRO A C 1
ATOM 906 O O . PRO A 1 126 ? 20.973 23.274 29.901 1.00 71.69 126 PRO A O 1
ATOM 909 N N . SER A 1 127 ? 19.024 24.317 30.324 1.00 79.38 127 SER A N 1
ATOM 910 C CA . SER A 1 127 ? 19.082 24.134 31.775 1.00 79.38 127 SER A CA 1
ATOM 911 C C . SER A 1 127 ? 18.945 22.649 32.133 1.00 79.38 127 SER A C 1
ATOM 913 O O . SER A 1 127 ? 18.153 21.944 31.502 1.00 79.38 127 SER A O 1
ATOM 915 N N . PRO A 1 128 ? 19.698 22.159 33.134 1.00 76.25 128 PRO A N 1
ATOM 916 C CA . PRO A 1 128 ? 19.630 20.769 33.561 1.00 76.25 128 PRO A CA 1
ATOM 917 C C . PRO A 1 128 ? 18.218 20.423 34.069 1.00 76.25 128 PRO A C 1
ATOM 919 O O . PRO A 1 128 ? 17.619 21.226 34.791 1.00 76.25 128 PRO A O 1
ATOM 922 N N . PRO A 1 129 ? 17.672 19.248 33.706 1.00 74.25 129 PRO A N 1
ATOM 923 C CA . PRO A 1 129 ? 16.348 18.829 34.145 1.00 74.25 129 PRO A CA 1
ATOM 924 C C . PRO A 1 129 ? 16.323 18.653 35.665 1.00 74.25 129 PRO A C 1
ATOM 926 O O . PRO A 1 129 ? 17.170 17.968 36.243 1.00 74.25 129 PRO A O 1
ATOM 929 N N . ALA A 1 130 ? 15.336 19.276 36.310 1.00 69.19 130 ALA A N 1
ATOM 930 C CA . ALA A 1 130 ? 15.041 19.050 37.714 1.00 69.19 130 ALA A CA 1
ATOM 931 C C . ALA A 1 130 ? 14.658 17.577 37.918 1.00 69.19 130 ALA A C 1
ATOM 933 O O . ALA A 1 130 ? 13.766 17.057 37.247 1.00 69.19 130 ALA A O 1
ATOM 934 N N . LEU A 1 131 ? 15.354 16.914 38.842 1.00 64.00 131 LEU A N 1
ATOM 935 C CA . LEU A 1 131 ? 15.002 15.595 39.357 1.00 64.00 131 LEU A CA 1
ATOM 936 C C . LEU A 1 131 ? 13.607 15.677 39.986 1.00 64.00 131 LEU A C 1
ATOM 938 O O . LEU A 1 131 ? 13.447 16.207 41.082 1.00 64.00 131 LEU A O 1
ATOM 942 N N . VAL A 1 132 ? 12.599 15.185 39.269 1.00 67.62 132 VAL A N 1
ATOM 943 C CA . VAL A 1 132 ? 11.260 14.967 39.817 1.00 67.62 132 VAL A CA 1
ATOM 944 C C . VAL A 1 132 ? 11.293 13.627 40.544 1.00 67.62 132 VAL A C 1
ATOM 946 O O . VAL A 1 132 ? 11.488 12.583 39.921 1.00 67.62 132 VAL A O 1
ATOM 949 N N . GLU A 1 133 ? 11.145 13.665 41.866 1.00 63.34 133 GLU A N 1
ATOM 950 C CA . GLU A 1 133 ? 10.940 12.480 42.696 1.00 63.34 133 GLU A CA 1
ATOM 951 C C . GLU A 1 133 ? 9.642 11.788 42.263 1.00 63.34 133 GLU A C 1
ATOM 953 O O . GLU A 1 133 ? 8.539 12.308 42.430 1.00 63.34 133 GLU A O 1
ATOM 958 N N . THR A 1 134 ? 9.773 10.614 41.651 1.00 53.25 134 THR A N 1
ATOM 959 C CA . THR A 1 134 ? 8.641 9.758 41.303 1.00 53.25 134 THR A CA 1
ATOM 960 C C . THR A 1 134 ? 8.099 9.111 42.572 1.00 53.25 134 THR A C 1
ATOM 962 O O . THR A 1 134 ? 8.691 8.166 43.099 1.00 53.25 134 THR A O 1
ATOM 965 N N . GLU A 1 135 ? 6.969 9.621 43.057 1.00 65.00 135 GLU A N 1
ATOM 966 C CA . GLU A 1 135 ? 6.180 8.998 44.114 1.00 65.00 135 GLU A CA 1
ATOM 967 C C . GLU A 1 135 ? 5.609 7.663 43.606 1.00 65.00 135 GLU A C 1
ATOM 969 O O . GLU A 1 135 ? 4.847 7.593 42.640 1.00 65.00 135 GLU A O 1
ATOM 974 N N . SER A 1 136 ? 6.053 6.580 44.242 1.00 63.56 136 SER A N 1
ATOM 975 C CA . SER A 1 136 ? 5.679 5.197 43.951 1.00 63.56 136 SER A CA 1
ATOM 976 C C . SER A 1 136 ? 4.248 4.930 44.426 1.00 63.56 136 SER A C 1
ATOM 978 O O . SER A 1 136 ? 4.017 4.550 45.575 1.00 63.56 136 SER A O 1
ATOM 980 N N . VAL A 1 137 ? 3.266 5.156 43.551 1.00 64.31 137 VAL A N 1
ATOM 981 C CA . VAL A 1 137 ? 1.864 4.798 43.805 1.00 64.31 137 VAL A CA 1
ATOM 982 C C . VAL A 1 137 ? 1.651 3.331 43.427 1.00 64.31 137 VAL A C 1
ATOM 984 O O . VAL A 1 137 ? 1.747 2.943 42.264 1.00 64.31 137 VAL A O 1
ATOM 987 N N . ALA A 1 138 ? 1.376 2.499 44.432 1.00 66.12 138 ALA A N 1
ATOM 988 C CA . ALA A 1 138 ? 1.132 1.070 44.270 1.00 66.12 138 ALA A CA 1
ATOM 989 C C . ALA A 1 138 ? -0.127 0.786 43.411 1.00 66.12 138 ALA A C 1
ATOM 991 O O . ALA A 1 138 ? -1.171 1.407 43.632 1.00 66.12 138 ALA A O 1
ATOM 992 N N . PRO A 1 139 ? -0.080 -0.177 42.468 1.00 61.59 139 PRO A N 1
ATOM 993 C CA . PRO A 1 139 ? -1.219 -0.509 41.617 1.00 61.59 139 PRO A CA 1
ATOM 994 C C . PRO A 1 139 ? -2.290 -1.287 42.397 1.00 61.59 139 PRO A C 1
ATOM 996 O O . PRO A 1 139 ? -2.112 -2.447 42.778 1.00 61.59 139 PRO A O 1
ATOM 999 N N . ASN A 1 140 ? -3.435 -0.642 42.617 1.00 55.69 140 ASN A N 1
ATOM 1000 C CA . ASN A 1 140 ? -4.613 -1.242 43.238 1.00 55.69 140 ASN A CA 1
ATOM 1001 C C . ASN A 1 140 ? -5.281 -2.225 42.246 1.00 55.69 140 ASN A C 1
ATOM 1003 O O . ASN A 1 140 ? -5.953 -1.814 41.302 1.00 55.69 140 ASN A O 1
ATOM 1007 N N . SER A 1 141 ? -5.046 -3.528 42.436 1.00 58.97 141 SER A N 1
ATOM 1008 C CA . SER A 1 141 ? -5.304 -4.615 41.467 1.00 58.97 141 SER A CA 1
ATOM 1009 C C . SER A 1 141 ? -6.733 -5.188 41.455 1.00 58.97 141 SER A C 1
ATOM 1011 O O . SER A 1 141 ? -6.914 -6.371 41.186 1.00 58.97 141 SER A O 1
ATOM 1013 N N . ASN A 1 142 ? -7.769 -4.380 41.695 1.00 53.91 142 ASN A N 1
ATOM 1014 C CA . ASN A 1 142 ? -9.157 -4.874 41.759 1.00 53.91 142 ASN A CA 1
ATOM 1015 C C . ASN A 1 142 ? -10.086 -4.252 40.700 1.00 53.91 142 ASN A C 1
ATOM 1017 O O . ASN A 1 142 ? -11.238 -3.932 40.994 1.00 53.91 142 ASN A O 1
ATOM 1021 N N . GLN A 1 143 ? -9.624 -4.086 39.455 1.00 54.03 143 GLN A N 1
ATOM 1022 C CA . GLN A 1 143 ? -10.537 -3.792 38.344 1.00 54.03 143 GLN A CA 1
ATOM 1023 C C . GLN A 1 143 ? -11.176 -5.087 37.836 1.00 54.03 143 GLN A C 1
ATOM 1025 O O . GLN A 1 143 ? -10.651 -5.793 36.979 1.00 54.03 143 GLN A O 1
ATOM 1030 N N . SER A 1 144 ? -12.330 -5.384 38.430 1.00 59.06 144 SER A N 1
ATOM 1031 C CA . SER A 1 144 ? -13.317 -6.337 37.932 1.00 59.06 144 SER A CA 1
ATOM 1032 C C . SER A 1 144 ? -13.601 -6.049 36.456 1.00 59.06 144 SER A C 1
ATOM 1034 O O . SER A 1 144 ? -13.990 -4.933 36.112 1.00 59.06 144 SER A O 1
ATOM 1036 N N . MET A 1 145 ? -13.396 -7.041 35.585 1.00 50.41 145 MET A N 1
ATOM 1037 C CA . MET A 1 145 ? -13.785 -6.968 34.177 1.00 50.41 145 MET A CA 1
ATOM 1038 C C . MET A 1 145 ? -15.311 -6.938 34.093 1.00 50.41 145 MET A C 1
ATOM 1040 O O . MET A 1 145 ? -15.966 -7.976 34.038 1.00 50.41 145 MET A O 1
ATOM 1044 N N . SER A 1 146 ? -15.877 -5.736 34.159 1.00 57.66 146 SER A N 1
ATOM 1045 C CA . SER A 1 146 ? -17.301 -5.505 33.963 1.00 57.66 146 SER A CA 1
ATOM 1046 C C . SER A 1 146 ? -17.696 -5.935 32.554 1.00 57.66 146 SER A C 1
ATOM 1048 O O . SER A 1 146 ? -17.101 -5.498 31.569 1.00 57.66 146 SER A O 1
ATOM 1050 N N . GLU A 1 147 ? -18.708 -6.794 32.489 1.00 65.19 147 GLU A N 1
ATOM 1051 C CA . GLU A 1 147 ? -19.433 -7.195 31.287 1.00 65.19 147 GLU A CA 1
ATOM 1052 C C . GLU A 1 147 ? -19.761 -5.957 30.437 1.00 65.19 147 GLU A C 1
ATOM 1054 O O . GLU A 1 147 ? -20.580 -5.115 30.810 1.00 65.19 147 GLU A O 1
ATOM 1059 N N . VAL A 1 148 ? -19.080 -5.809 29.301 1.00 61.88 148 VAL A N 1
ATOM 1060 C CA . VAL A 1 148 ? -19.358 -4.730 28.353 1.00 61.88 148 VAL A CA 1
ATOM 1061 C C . VAL A 1 148 ? -20.704 -5.042 27.701 1.00 61.88 148 VAL A C 1
ATOM 1063 O O . VAL A 1 148 ? -20.802 -5.927 26.853 1.00 61.88 148 VAL A O 1
ATOM 1066 N N . SER A 1 149 ? -21.753 -4.340 28.131 1.00 67.06 149 SER A N 1
ATOM 1067 C CA . SER A 1 149 ? -23.100 -4.483 27.576 1.00 67.06 149 SER A CA 1
ATOM 1068 C C . SER A 1 149 ? -23.096 -4.163 26.078 1.00 67.06 149 SER A C 1
ATOM 1070 O O . SER A 1 149 ? -22.649 -3.097 25.653 1.00 67.06 149 SER A O 1
ATOM 1072 N N . THR A 1 150 ? -23.619 -5.081 25.264 1.00 68.75 150 THR A N 1
ATOM 1073 C CA . THR A 1 150 ? -23.678 -4.990 23.793 1.00 68.75 150 THR A CA 1
ATOM 1074 C C . THR A 1 150 ? -24.440 -3.766 23.277 1.00 68.75 150 THR A C 1
ATOM 1076 O O . THR A 1 150 ? -24.217 -3.332 22.147 1.00 68.75 150 THR A O 1
ATOM 1079 N N . VAL A 1 151 ? -25.304 -3.177 24.106 1.00 69.12 151 VAL A N 1
ATOM 1080 C CA . VAL A 1 151 ? -26.068 -1.962 23.785 1.00 69.12 151 VAL A CA 1
ATOM 1081 C C . VAL A 1 151 ? -25.156 -0.734 23.693 1.00 69.12 151 VAL A C 1
ATOM 1083 O O . VAL A 1 151 ? -25.345 0.112 22.823 1.00 69.12 151 VAL A O 1
ATOM 1086 N N . ASP A 1 152 ? -24.114 -0.670 24.522 1.00 71.00 152 ASP A N 1
ATOM 1087 C CA . ASP A 1 152 ? -23.157 0.445 24.520 1.00 71.00 152 ASP A CA 1
ATOM 1088 C C . ASP A 1 152 ? -22.192 0.357 23.318 1.00 71.00 152 ASP A C 1
ATOM 1090 O O . ASP A 1 152 ? -21.638 1.348 22.843 1.00 71.00 152 ASP A O 1
ATOM 1094 N N . LEU A 1 153 ? -22.042 -0.848 22.757 1.00 68.25 153 LEU A N 1
ATOM 1095 C CA . LEU A 1 153 ? -21.232 -1.105 21.571 1.00 68.25 153 LEU A CA 1
ATOM 1096 C C . LEU A 1 153 ? -21.789 -0.379 20.338 1.00 68.25 153 LEU A C 1
ATOM 1098 O O . LEU A 1 153 ? -21.037 0.269 19.614 1.00 68.25 153 LEU A O 1
ATOM 1102 N N . PHE A 1 154 ? -23.105 -0.457 20.117 1.00 69.44 154 PHE A N 1
ATOM 1103 C CA . PHE A 1 154 ? -23.761 0.191 18.978 1.00 69.44 154 PHE A CA 1
ATOM 1104 C C . PHE A 1 154 ? -23.736 1.716 19.084 1.00 69.44 154 PHE A C 1
ATOM 1106 O O . PHE A 1 154 ? -23.436 2.385 18.098 1.00 69.44 154 PHE A O 1
ATOM 1113 N N . ALA A 1 155 ? -23.965 2.265 20.279 1.00 73.81 155 ALA A N 1
ATOM 1114 C CA . ALA A 1 155 ? -23.847 3.704 20.511 1.00 73.81 155 ALA A CA 1
ATOM 1115 C C . ALA A 1 155 ? -22.416 4.207 20.236 1.00 73.81 155 ALA A C 1
ATOM 1117 O O . ALA A 1 155 ? -22.229 5.270 19.647 1.00 73.81 155 ALA A O 1
ATOM 1118 N N . ARG A 1 156 ? -21.392 3.409 20.574 1.00 69.62 156 ARG A N 1
ATOM 1119 C CA . ARG A 1 156 ? -19.992 3.702 20.219 1.00 69.62 156 ARG A CA 1
ATOM 1120 C C . ARG A 1 156 ? -19.715 3.600 18.718 1.00 69.62 156 ARG A C 1
ATOM 1122 O O . ARG A 1 156 ? -18.956 4.408 18.198 1.00 69.62 156 ARG A O 1
ATOM 1129 N N . LEU A 1 157 ? -20.342 2.656 18.016 1.00 76.00 157 LEU A N 1
ATOM 1130 C CA . LEU A 1 157 ? -20.290 2.571 16.551 1.00 76.00 157 LEU A CA 1
ATOM 1131 C C . LEU A 1 157 ? -20.944 3.795 15.879 1.00 76.00 157 LEU A C 1
ATOM 1133 O O . LEU A 1 157 ? -20.478 4.236 14.828 1.00 76.00 157 LEU A O 1
ATOM 1137 N N . GLU A 1 158 ? -21.998 4.359 16.473 1.00 73.19 158 GLU A N 1
ATOM 1138 C CA . GLU A 1 158 ? -22.639 5.592 15.992 1.00 73.19 158 GLU A CA 1
ATOM 1139 C C . GLU A 1 158 ? -21.830 6.853 16.297 1.00 73.19 158 GLU A C 1
ATOM 1141 O O . GLU A 1 158 ? -21.787 7.752 15.458 1.00 73.19 158 GLU A O 1
ATOM 1146 N N . ALA A 1 159 ? -21.142 6.895 17.442 1.00 76.56 159 ALA A N 1
ATOM 1147 C CA . ALA A 1 159 ? -20.231 7.983 17.804 1.00 76.56 159 ALA A CA 1
ATOM 1148 C C . ALA A 1 159 ? -19.026 8.113 16.846 1.00 76.56 159 ALA A C 1
ATOM 1150 O O . ALA A 1 159 ? -18.330 9.128 16.863 1.00 76.56 159 ALA A O 1
ATOM 1151 N N . GLY A 1 160 ? -18.822 7.118 15.977 1.00 79.94 160 GLY A N 1
ATOM 1152 C CA . GLY A 1 160 ? -17.778 7.088 14.965 1.00 79.94 160 GLY A CA 1
ATOM 1153 C C . GLY A 1 160 ? -16.463 6.523 15.494 1.00 79.94 160 GLY A C 1
ATOM 1154 O O . GLY A 1 160 ? -16.199 6.495 16.693 1.00 79.94 160 GLY A O 1
ATOM 1155 N N . CYS A 1 161 ? -15.623 6.064 14.569 1.00 88.75 161 CYS A N 1
ATOM 1156 C CA . CYS A 1 161 ? -14.243 5.695 14.860 1.00 88.75 161 CYS A CA 1
ATOM 1157 C C . CYS A 1 161 ? -13.327 6.848 14.451 1.00 88.75 161 CYS A C 1
ATOM 1159 O O . CYS A 1 161 ? -12.998 6.941 13.265 1.00 88.75 161 CYS A O 1
ATOM 1161 N N . PRO A 1 162 ? -12.938 7.743 15.382 1.00 92.75 162 PRO A N 1
ATOM 1162 C CA . PRO A 1 162 ? -12.005 8.807 15.051 1.00 92.75 162 PRO A CA 1
ATOM 1163 C C . PRO A 1 162 ? -10.661 8.183 14.648 1.00 92.75 162 PRO A C 1
ATOM 1165 O O . PRO A 1 162 ? -10.180 7.283 15.350 1.00 92.75 162 PRO A O 1
ATOM 1168 N N . PRO A 1 163 ? -10.055 8.619 13.529 1.00 92.75 163 PRO A N 1
ATOM 1169 C CA . PRO A 1 163 ? -8.809 8.043 13.030 1.00 92.75 163 PRO A CA 1
ATOM 1170 C C . PRO A 1 163 ? -7.691 8.108 14.080 1.00 92.75 163 PRO A C 1
ATOM 1172 O O . PRO A 1 163 ? -6.942 7.148 14.228 1.00 92.75 163 PRO A O 1
ATOM 1175 N N . GLU A 1 164 ? -7.663 9.154 14.911 1.00 94.94 164 GLU A N 1
ATOM 1176 C CA . GLU A 1 164 ? -6.671 9.348 15.978 1.00 94.94 164 GLU A CA 1
ATOM 1177 C C . GLU A 1 164 ? -6.673 8.219 17.023 1.00 94.94 164 GLU A C 1
ATOM 1179 O O . GLU A 1 164 ? -5.641 7.934 17.627 1.00 94.94 164 GLU A O 1
ATOM 1184 N N . ALA A 1 165 ? -7.819 7.567 17.249 1.00 93.56 165 ALA A N 1
ATOM 1185 C CA . ALA A 1 165 ? -7.925 6.470 18.209 1.00 93.56 165 ALA A CA 1
ATOM 1186 C C . ALA A 1 165 ? -7.539 5.110 17.606 1.00 93.56 165 ALA A C 1
ATOM 1188 O O . ALA A 1 165 ? -7.108 4.216 18.335 1.00 93.56 165 ALA A O 1
ATOM 1189 N N . VAL A 1 166 ? -7.711 4.934 16.291 1.00 96.00 166 VAL A N 1
ATOM 1190 C CA . VAL A 1 166 ? -7.514 3.639 15.620 1.00 96.00 166 VAL A CA 1
ATOM 1191 C C . VAL A 1 166 ? -6.163 3.514 14.926 1.00 96.00 166 VAL A C 1
ATOM 1193 O O . VAL A 1 166 ? -5.635 2.410 14.878 1.00 96.00 166 VAL A O 1
ATOM 1196 N N . GLU A 1 167 ? -5.571 4.604 14.442 1.00 96.12 167 GLU A N 1
ATOM 1197 C CA . GLU A 1 167 ? -4.246 4.617 13.803 1.00 96.12 167 GLU A CA 1
ATOM 1198 C C . GLU A 1 167 ? -3.134 3.997 14.673 1.00 96.12 167 GLU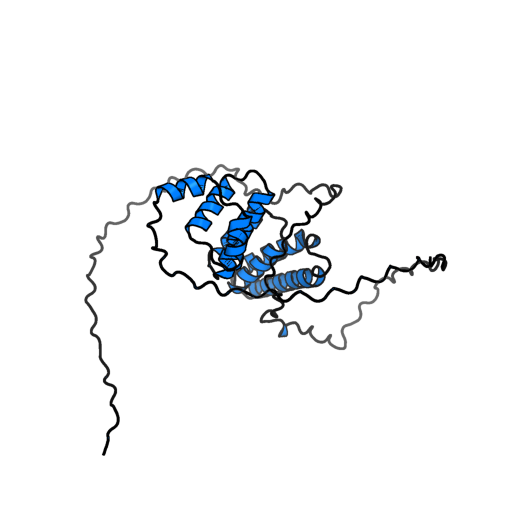 A C 1
ATOM 1200 O O . GLU A 1 167 ? -2.497 3.051 14.208 1.00 96.12 167 GLU A O 1
ATOM 1205 N N . PRO A 1 168 ? -2.934 4.385 15.951 1.00 96.62 168 PRO A N 1
ATOM 1206 C CA . PRO A 1 168 ? -1.860 3.795 16.756 1.00 96.62 168 PRO A CA 1
ATOM 1207 C C . PRO A 1 168 ? -2.075 2.301 17.030 1.00 96.62 168 PRO A C 1
ATOM 1209 O O . PRO A 1 168 ? -1.115 1.548 17.169 1.00 96.62 168 PRO A O 1
ATOM 1212 N N . LEU A 1 169 ? -3.335 1.856 17.102 1.00 96.94 169 LEU A N 1
ATOM 1213 C CA . LEU A 1 169 ? -3.669 0.440 17.248 1.00 96.94 169 LEU A CA 1
ATOM 1214 C C . LEU A 1 169 ? -3.458 -0.320 15.937 1.00 96.94 169 LEU A C 1
ATOM 1216 O O . LEU A 1 169 ? -3.035 -1.473 15.963 1.00 96.94 169 LEU A O 1
ATOM 1220 N N . ALA A 1 170 ? -3.748 0.310 14.802 1.00 97.31 170 ALA A N 1
ATOM 1221 C CA . ALA A 1 170 ? -3.535 -0.258 13.483 1.00 97.31 170 ALA A CA 1
ATOM 1222 C C . ALA A 1 170 ? -2.057 -0.509 13.193 1.00 97.31 170 ALA A C 1
ATOM 1224 O O . ALA A 1 170 ? -1.709 -1.595 12.733 1.00 97.31 170 ALA A O 1
ATOM 1225 N N . ASP A 1 171 ? -1.191 0.445 13.524 1.00 97.25 171 ASP A N 1
ATOM 1226 C CA . ASP A 1 171 ? 0.246 0.356 13.246 1.00 97.25 171 ASP A CA 1
ATOM 1227 C C . ASP A 1 171 ? 0.910 -0.849 13.924 1.00 97.25 171 ASP A C 1
ATOM 1229 O O . ASP A 1 171 ? 1.840 -1.443 13.378 1.00 97.25 171 ASP A O 1
ATOM 1233 N N . ILE A 1 172 ? 0.398 -1.255 15.089 1.00 97.44 172 ILE A N 1
ATOM 1234 C CA . ILE A 1 172 ? 0.881 -2.424 15.839 1.00 97.44 172 ILE A CA 1
ATOM 1235 C C . ILE A 1 172 ? 0.043 -3.692 15.608 1.00 97.44 172 ILE A C 1
ATOM 1237 O O . ILE A 1 172 ? 0.264 -4.701 16.277 1.00 97.44 172 ILE A O 1
ATOM 1241 N N . GLY A 1 173 ? -0.942 -3.659 14.706 1.00 97.50 173 GLY A N 1
ATOM 1242 C CA . GLY A 1 173 ? -1.809 -4.806 14.430 1.00 97.50 173 GLY A CA 1
ATOM 1243 C C . GLY A 1 173 ? -2.769 -5.161 15.572 1.00 97.50 173 GLY A C 1
ATOM 1244 O O . GLY A 1 173 ? -3.178 -6.314 15.689 1.00 97.50 173 GLY A O 1
ATOM 1245 N N . ALA A 1 174 ? -3.136 -4.205 16.425 1.00 97.81 174 ALA A N 1
ATOM 1246 C CA . ALA A 1 174 ? -3.995 -4.398 17.595 1.00 97.81 174 ALA A CA 1
ATOM 1247 C C . ALA A 1 174 ? -5.458 -3.955 17.376 1.00 97.81 174 ALA A C 1
ATOM 1249 O O . ALA A 1 174 ? -6.194 -3.741 18.348 1.00 97.81 174 ALA A O 1
ATOM 1250 N N . LEU A 1 175 ? -5.929 -3.813 16.129 1.00 96.69 175 LEU A N 1
ATOM 1251 C CA . LEU A 1 175 ? -7.352 -3.559 15.894 1.00 96.69 175 LEU A CA 1
ATOM 1252 C C . LEU A 1 175 ? -8.189 -4.791 16.241 1.00 96.69 175 LEU A C 1
ATOM 1254 O O . LEU A 1 175 ? -8.067 -5.863 15.645 1.00 96.69 175 LEU A O 1
ATOM 1258 N N . THR A 1 176 ? -9.121 -4.605 17.172 1.00 95.94 176 THR A N 1
ATOM 1259 C CA . THR A 1 176 ? -10.150 -5.600 17.465 1.00 95.94 176 THR A CA 1
ATOM 1260 C C . THR A 1 176 ? -11.097 -5.762 16.263 1.00 95.94 176 THR A C 1
ATOM 1262 O O . THR A 1 176 ? -11.219 -4.849 15.438 1.00 95.94 176 THR A O 1
ATOM 1265 N N . PRO A 1 177 ? -11.829 -6.888 16.140 1.00 95.12 177 PRO A N 1
ATOM 1266 C CA . PRO A 1 177 ? -12.881 -7.032 15.128 1.00 95.12 177 PRO A CA 1
ATOM 1267 C C . PRO A 1 177 ? -13.909 -5.892 15.166 1.00 95.12 177 PRO A C 1
ATOM 1269 O O . PRO A 1 177 ? -14.374 -5.448 14.120 1.00 95.12 177 PRO A O 1
ATOM 1272 N N . LEU A 1 178 ? -14.201 -5.373 16.363 1.00 92.19 178 LEU A N 1
ATOM 1273 C CA . LEU A 1 178 ? -15.089 -4.233 16.550 1.00 92.19 178 LEU A CA 1
ATOM 1274 C C . LEU A 1 178 ? -14.512 -2.942 15.957 1.00 92.19 178 LEU A C 1
ATOM 1276 O O . LEU A 1 178 ? -15.232 -2.225 15.266 1.00 92.19 178 LEU A O 1
ATOM 1280 N N . HIS A 1 179 ? -13.223 -2.657 16.180 1.00 95.56 179 HIS A N 1
ATOM 1281 C CA . HIS A 1 179 ? -12.569 -1.497 15.567 1.00 95.56 179 HIS A CA 1
ATOM 1282 C C . HIS A 1 179 ? -12.600 -1.596 14.041 1.00 95.56 179 HIS A C 1
ATOM 1284 O O . HIS A 1 179 ? -12.976 -0.632 13.383 1.00 95.56 179 HIS A O 1
ATOM 1290 N N . ARG A 1 180 ? -12.293 -2.772 13.477 1.00 96.62 180 ARG A N 1
ATOM 1291 C CA . ARG A 1 180 ? -12.356 -2.995 12.022 1.00 96.62 180 ARG A CA 1
ATOM 1292 C C . ARG A 1 180 ? -13.761 -2.747 11.468 1.00 96.62 180 ARG A C 1
ATOM 1294 O O . ARG A 1 180 ? -13.908 -1.979 10.524 1.00 96.62 180 ARG A O 1
ATOM 1301 N N . ALA A 1 181 ? -14.792 -3.317 12.095 1.00 95.12 181 ALA A N 1
ATOM 1302 C CA . ALA A 1 181 ? -16.181 -3.102 11.688 1.00 95.12 181 ALA A CA 1
ATOM 1303 C C . ALA A 1 181 ? -16.593 -1.622 11.773 1.00 95.12 181 ALA A C 1
ATOM 1305 O O . ALA A 1 181 ? -17.250 -1.102 10.875 1.00 95.12 181 ALA A O 1
ATOM 1306 N N . CYS A 1 182 ? -16.174 -0.928 12.829 1.00 94.88 182 CYS A N 1
ATOM 1307 C CA . CYS A 1 182 ?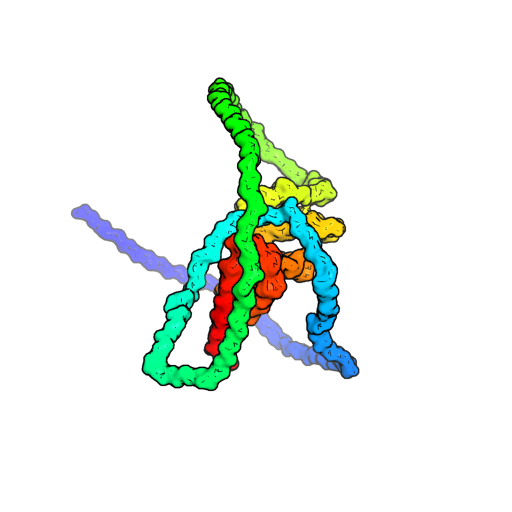 -16.451 0.491 13.002 1.00 94.88 182 CYS A CA 1
ATOM 1308 C C . CYS A 1 182 ? -15.739 1.363 11.956 1.00 94.88 182 CYS A C 1
ATOM 1310 O O . CYS A 1 182 ? -16.362 2.277 11.417 1.00 94.88 182 CYS A O 1
ATOM 1312 N N . ILE A 1 183 ? -14.491 1.047 11.595 1.00 96.62 183 ILE A N 1
ATOM 1313 C CA . ILE A 1 183 ? -13.773 1.726 10.506 1.00 96.62 183 ILE A CA 1
ATOM 1314 C C . ILE A 1 183 ? -14.464 1.489 9.157 1.00 96.62 183 ILE A C 1
ATOM 1316 O O . ILE A 1 183 ? -14.624 2.437 8.397 1.00 96.62 183 ILE A O 1
ATOM 1320 N N . GLU A 1 184 ? -14.927 0.272 8.861 1.00 96.62 184 GLU A N 1
ATOM 1321 C CA . GLU A 1 184 ? -15.665 -0.028 7.620 1.00 96.62 184 GLU A CA 1
ATOM 1322 C C . GLU A 1 184 ? -16.991 0.749 7.533 1.00 96.62 184 GLU A C 1
ATOM 1324 O O . GLU A 1 184 ? -17.308 1.352 6.506 1.00 96.62 184 GLU A O 1
ATOM 1329 N N . VAL A 1 185 ? -17.747 0.817 8.635 1.00 95.06 185 VAL A N 1
ATOM 1330 C CA . VAL A 1 185 ? -18.966 1.642 8.707 1.00 95.06 185 VAL A CA 1
ATOM 1331 C C . VAL A 1 185 ? -18.631 3.128 8.540 1.00 95.06 185 VAL A C 1
ATOM 1333 O O . VAL A 1 185 ? -19.343 3.842 7.830 1.00 95.06 185 VAL A O 1
ATOM 1336 N N . ALA A 1 186 ? -17.549 3.601 9.164 1.00 94.50 186 ALA A N 1
ATOM 1337 C CA . ALA A 1 186 ? -17.092 4.980 9.039 1.00 94.50 186 ALA A CA 1
ATOM 1338 C C . ALA A 1 186 ? -16.629 5.303 7.609 1.00 94.50 186 ALA A C 1
ATOM 1340 O O . ALA A 1 186 ? -16.995 6.353 7.092 1.00 94.50 186 ALA A O 1
ATOM 1341 N N . LEU A 1 187 ? -15.926 4.391 6.930 1.00 96.06 187 LEU A N 1
ATOM 1342 C CA . LEU A 1 187 ? -15.536 4.520 5.522 1.00 96.06 187 LEU A CA 1
ATOM 1343 C C . LEU A 1 187 ? -16.751 4.696 4.611 1.00 96.06 187 LEU A C 1
ATOM 1345 O O . LEU A 1 187 ? -16.740 5.567 3.743 1.00 96.06 187 LEU A O 1
ATOM 1349 N N . GLY A 1 188 ? -17.815 3.917 4.825 1.00 95.00 188 GLY A N 1
ATOM 1350 C CA . GLY A 1 188 ? -19.056 4.030 4.052 1.00 95.00 188 GLY A CA 1
ATOM 1351 C C . GLY A 1 188 ? -19.812 5.346 4.273 1.00 95.00 188 GLY A C 1
ATOM 1352 O O . GLY A 1 188 ? -20.516 5.804 3.376 1.00 95.00 188 GLY A O 1
ATOM 1353 N N . LYS A 1 189 ? -19.659 5.968 5.450 1.00 94.88 189 LYS A N 1
ATOM 1354 C CA . LYS A 1 189 ? -20.332 7.227 5.823 1.00 94.88 189 LYS A CA 1
ATOM 1355 C C . LYS A 1 189 ? -19.484 8.476 5.575 1.00 94.88 189 LYS A C 1
ATOM 1357 O O . LYS A 1 189 ? -20.037 9.567 5.452 1.00 94.88 189 LYS A O 1
ATOM 1362 N N . ALA A 1 190 ? -18.161 8.344 5.539 1.00 93.50 190 ALA A N 1
ATOM 1363 C CA . ALA A 1 190 ? -17.244 9.462 5.393 1.00 93.50 190 ALA A CA 1
ATOM 1364 C C . ALA A 1 190 ? -17.376 10.078 3.995 1.00 93.50 190 ALA A C 1
ATOM 1366 O O . ALA A 1 190 ? -16.997 9.466 2.997 1.00 93.50 190 ALA A O 1
ATOM 1367 N N . GLY A 1 191 ? -17.905 11.303 3.934 1.00 92.25 191 GLY A N 1
ATOM 1368 C CA . GLY A 1 191 ? -17.921 12.114 2.713 1.00 92.25 191 GLY A CA 1
ATOM 1369 C C . GLY A 1 191 ? -16.592 12.826 2.442 1.00 92.25 191 GLY A C 1
ATOM 1370 O O . GLY A 1 191 ? -16.321 13.202 1.306 1.00 92.25 191 GLY A O 1
ATOM 1371 N N . GLU A 1 192 ? -15.755 12.999 3.468 1.00 96.19 192 GLU A N 1
ATOM 1372 C CA . GLU A 1 192 ? -14.459 13.670 3.357 1.00 96.19 192 GLU A CA 1
ATOM 1373 C C . GLU A 1 192 ? -13.374 12.711 2.819 1.00 96.19 192 GLU A C 1
ATOM 1375 O O . GLU A 1 192 ? -13.103 11.684 3.454 1.00 96.19 192 GLU A O 1
ATOM 1380 N N . PRO A 1 193 ? -12.712 13.028 1.687 1.00 96.12 193 PRO A N 1
ATOM 1381 C CA . PRO A 1 193 ? -11.687 12.165 1.093 1.00 96.12 193 PRO A CA 1
ATOM 1382 C C . PRO A 1 193 ? -10.501 11.875 2.022 1.00 96.12 193 PRO A C 1
ATOM 1384 O O . PRO A 1 193 ? -10.027 10.743 2.085 1.00 96.12 193 PRO A O 1
ATOM 1387 N N . GLN A 1 194 ? -10.045 12.869 2.784 1.00 95.81 194 GLN A N 1
ATOM 1388 C CA . GLN A 1 194 ? -8.918 12.752 3.711 1.00 95.81 194 GLN A CA 1
ATOM 1389 C C . GLN A 1 194 ? -9.227 11.774 4.847 1.00 95.81 194 GLN A C 1
ATOM 1391 O O . GLN A 1 194 ? -8.394 10.931 5.184 1.00 95.81 194 GLN A O 1
ATOM 1396 N N . LEU A 1 195 ? -10.445 11.833 5.392 1.00 95.62 195 LEU A N 1
ATOM 1397 C CA . LEU A 1 195 ? -10.901 10.891 6.409 1.00 95.62 195 LEU A CA 1
ATOM 1398 C C . LEU A 1 195 ? -10.983 9.465 5.846 1.00 95.62 195 LEU A C 1
ATOM 1400 O O . LEU A 1 195 ? -10.489 8.532 6.479 1.00 95.62 195 LEU A O 1
ATOM 1404 N N . ARG A 1 196 ? -11.536 9.290 4.635 1.00 97.44 196 ARG A N 1
ATOM 1405 C CA . ARG A 1 196 ? -11.563 7.981 3.953 1.00 97.44 196 ARG A CA 1
ATOM 1406 C C . ARG A 1 196 ? -10.155 7.421 3.749 1.00 97.44 196 ARG A C 1
ATOM 1408 O O . ARG A 1 196 ? -9.924 6.241 4.003 1.00 97.44 196 ARG A O 1
ATOM 1415 N N . ASN A 1 197 ? -9.217 8.270 3.331 1.00 97.00 197 ASN A N 1
ATOM 1416 C CA . ASN A 1 197 ? -7.818 7.904 3.142 1.00 97.00 197 ASN A CA 1
ATOM 1417 C C . ASN A 1 197 ? -7.195 7.376 4.442 1.00 97.00 197 ASN A C 1
ATOM 1419 O O . ASN A 1 197 ? -6.735 6.235 4.475 1.00 97.00 197 ASN A O 1
ATOM 1423 N N . ARG A 1 198 ? -7.269 8.150 5.534 1.00 97.38 198 ARG A N 1
ATOM 1424 C CA . ARG A 1 198 ? -6.726 7.769 6.852 1.00 97.38 198 ARG A CA 1
ATOM 1425 C C . ARG A 1 198 ? -7.318 6.460 7.376 1.00 97.38 198 ARG A C 1
ATOM 1427 O O . ARG A 1 198 ? -6.581 5.541 7.727 1.00 97.38 198 ARG A O 1
ATOM 1434 N N . LEU A 1 199 ? -8.645 6.335 7.348 1.00 97.31 199 LEU A N 1
ATOM 1435 C CA . LEU A 1 199 ? -9.351 5.133 7.802 1.00 97.31 199 LEU A CA 1
ATOM 1436 C C . LEU A 1 199 ? -8.970 3.886 6.992 1.00 97.31 199 LEU A C 1
ATOM 1438 O O . LEU A 1 199 ? -8.740 2.815 7.555 1.00 97.31 199 LEU A O 1
ATOM 1442 N N . SER A 1 200 ? -8.863 4.015 5.670 1.00 98.06 200 SER A N 1
ATOM 1443 C CA . SER A 1 200 ? -8.453 2.899 4.821 1.00 98.06 200 SER A CA 1
ATOM 1444 C C . SER A 1 200 ? -6.988 2.521 5.023 1.00 98.06 200 SER A C 1
ATOM 1446 O O . SER A 1 200 ? -6.675 1.330 5.007 1.00 98.06 200 SER A O 1
ATOM 1448 N N . LEU A 1 201 ? -6.097 3.496 5.221 1.00 97.94 201 LEU A N 1
ATOM 1449 C CA . LEU A 1 201 ? -4.693 3.230 5.532 1.00 97.94 201 LEU A CA 1
ATOM 1450 C C . LEU A 1 201 ? -4.544 2.540 6.890 1.00 97.94 201 LEU A C 1
ATOM 1452 O O . LEU A 1 201 ? -3.731 1.629 6.993 1.00 97.94 201 LEU A O 1
ATOM 1456 N N . ALA A 1 202 ? -5.368 2.877 7.885 1.00 97.81 202 ALA A N 1
ATOM 1457 C CA . ALA A 1 202 ? -5.394 2.172 9.166 1.00 97.81 202 ALA A CA 1
ATOM 1458 C C . ALA A 1 202 ? -5.784 0.687 9.002 1.00 97.81 202 ALA A C 1
ATOM 1460 O O . ALA A 1 202 ? -5.155 -0.196 9.583 1.00 97.81 202 ALA A O 1
ATOM 1461 N N . LEU A 1 203 ? -6.770 0.359 8.158 1.00 98.25 203 LEU A N 1
ATOM 1462 C CA . LEU A 1 203 ? -7.089 -1.050 7.872 1.00 98.25 203 LEU A CA 1
ATOM 1463 C C . LEU A 1 203 ? -5.925 -1.781 7.189 1.00 98.25 203 LEU A C 1
ATOM 1465 O O . LEU A 1 203 ? -5.594 -2.901 7.579 1.00 98.25 203 LEU A O 1
ATOM 1469 N N . ILE A 1 204 ? -5.287 -1.141 6.204 1.00 98.44 204 ILE A N 1
ATOM 1470 C CA . ILE A 1 204 ? -4.126 -1.695 5.490 1.00 98.44 204 ILE A CA 1
ATOM 1471 C C . ILE A 1 204 ? -2.949 -1.908 6.448 1.00 98.44 204 ILE A C 1
ATOM 1473 O O . ILE A 1 204 ? -2.328 -2.969 6.420 1.00 98.44 204 ILE A O 1
ATOM 1477 N N . ALA A 1 205 ? -2.654 -0.924 7.300 1.00 97.81 205 ALA A N 1
ATOM 1478 C CA . ALA A 1 205 ? -1.603 -0.974 8.311 1.00 97.81 205 ALA A CA 1
ATOM 1479 C C . ALA A 1 205 ? -1.809 -2.150 9.269 1.00 97.81 205 ALA A C 1
ATOM 1481 O O . ALA A 1 205 ? -0.906 -2.966 9.454 1.00 97.81 205 ALA A O 1
ATOM 1482 N N . ASN A 1 206 ? -3.029 -2.302 9.786 1.00 98.12 206 ASN A N 1
ATOM 1483 C CA . ASN A 1 206 ? -3.363 -3.407 10.673 1.00 98.12 206 ASN A CA 1
ATOM 1484 C C . ASN A 1 206 ? -3.214 -4.770 9.989 1.00 98.12 206 ASN A C 1
ATOM 1486 O O . ASN A 1 206 ? -2.632 -5.684 10.569 1.00 98.12 206 ASN A O 1
ATOM 1490 N N . ALA A 1 207 ? -3.731 -4.913 8.766 1.00 98.19 207 ALA A N 1
ATOM 1491 C CA . ALA A 1 207 ? -3.599 -6.151 8.002 1.00 98.19 207 ALA A CA 1
ATOM 1492 C C . ALA A 1 207 ? -2.124 -6.478 7.710 1.00 98.19 207 ALA A C 1
ATOM 1494 O O . ALA A 1 207 ? -1.714 -7.629 7.833 1.00 98.19 207 ALA A O 1
ATOM 1495 N N . ALA A 1 208 ? -1.304 -5.466 7.407 1.00 97.12 208 ALA A N 1
ATOM 1496 C CA . ALA A 1 208 ? 0.131 -5.635 7.196 1.00 97.12 208 ALA A CA 1
ATOM 1497 C C . ALA A 1 208 ? 0.845 -6.103 8.474 1.00 97.12 208 ALA A C 1
ATOM 1499 O O . ALA A 1 208 ? 1.627 -7.053 8.427 1.00 97.12 208 ALA A O 1
ATOM 1500 N N . ALA A 1 209 ? 0.555 -5.468 9.613 1.00 97.12 209 ALA A N 1
ATOM 1501 C CA . ALA A 1 209 ? 1.142 -5.811 10.906 1.00 97.12 209 ALA A CA 1
ATOM 1502 C C . ALA A 1 209 ? 0.760 -7.230 11.367 1.00 97.12 209 ALA A C 1
ATOM 1504 O O . ALA A 1 209 ? 1.590 -7.933 11.942 1.00 97.12 209 ALA A O 1
ATOM 1505 N N . GLN A 1 210 ? -0.464 -7.675 11.069 1.00 97.25 210 GLN A N 1
ATOM 1506 C CA . GLN A 1 210 ? -0.936 -9.032 11.368 1.00 97.25 210 GLN A CA 1
ATOM 1507 C C . GLN A 1 210 ? -0.527 -10.078 10.317 1.00 97.25 210 GLN A C 1
ATOM 1509 O O . GLN A 1 210 ? -0.763 -11.262 10.543 1.00 97.25 210 GLN A O 1
ATOM 1514 N N . GLN A 1 211 ? 0.078 -9.666 9.194 1.00 95.94 211 GLN A N 1
ATOM 1515 C CA . GLN A 1 211 ? 0.318 -10.526 8.025 1.00 95.94 211 GLN A CA 1
ATOM 1516 C C . GLN A 1 211 ? -0.968 -11.219 7.533 1.00 95.94 211 GLN A C 1
ATOM 1518 O O . GLN A 1 211 ? -0.966 -12.398 7.192 1.00 95.94 211 GLN A O 1
ATOM 1523 N N . ASP A 1 212 ? -2.078 -10.480 7.533 1.00 95.88 212 ASP A N 1
ATOM 1524 C CA . ASP A 1 212 ? -3.404 -10.964 7.146 1.00 95.88 212 ASP A CA 1
ATOM 1525 C C . ASP A 1 212 ? -3.516 -11.070 5.611 1.00 95.88 212 ASP A C 1
ATOM 1527 O O . ASP A 1 212 ? -3.161 -10.137 4.883 1.00 95.88 212 ASP A O 1
ATOM 1531 N N . ASP A 1 213 ? -4.057 -12.185 5.111 1.00 95.81 213 ASP A N 1
ATOM 1532 C CA . ASP A 1 213 ? -4.274 -12.437 3.678 1.00 95.81 213 ASP A CA 1
ATOM 1533 C C . ASP A 1 213 ? -5.189 -11.389 3.014 1.00 95.81 213 ASP A C 1
ATOM 1535 O O . ASP A 1 213 ? -5.112 -11.153 1.803 1.00 95.81 213 ASP A O 1
ATOM 1539 N N . SER A 1 214 ? -6.041 -10.720 3.797 1.00 97.06 214 SER A N 1
ATOM 1540 C CA . SER A 1 214 ? -6.908 -9.634 3.326 1.00 97.06 214 SER A CA 1
ATOM 1541 C C . SER A 1 214 ? -6.152 -8.357 2.945 1.00 97.06 214 SER A C 1
ATOM 1543 O O . SER A 1 214 ? -6.731 -7.490 2.282 1.00 97.06 214 SER A O 1
ATOM 1545 N N . TRP A 1 215 ? -4.866 -8.237 3.300 1.00 98.19 215 TRP A N 1
ATOM 1546 C CA . TRP A 1 215 ? -4.045 -7.055 3.023 1.00 98.19 215 TRP A CA 1
ATOM 1547 C C . TRP A 1 215 ? -4.099 -6.634 1.551 1.00 98.19 215 TRP A C 1
ATOM 1549 O O . TRP A 1 215 ? -4.332 -5.462 1.259 1.00 98.19 215 TRP A O 1
ATOM 1559 N N . ALA A 1 216 ? -3.949 -7.583 0.621 1.00 98.12 216 ALA A N 1
ATOM 1560 C CA . ALA A 1 216 ? -3.930 -7.276 -0.810 1.00 98.12 216 ALA A CA 1
ATOM 1561 C C . ALA A 1 216 ? -5.263 -6.678 -1.283 1.00 98.12 216 ALA A C 1
ATOM 1563 O O . ALA A 1 216 ? -5.267 -5.636 -1.932 1.00 98.12 216 ALA A O 1
ATOM 1564 N N . GLY A 1 217 ? -6.392 -7.269 -0.873 1.00 98.31 217 GLY A N 1
ATOM 1565 C CA . GLY A 1 217 ? -7.721 -6.765 -1.229 1.00 98.31 217 GLY A CA 1
ATOM 1566 C C . GLY A 1 217 ? -8.010 -5.378 -0.644 1.00 98.31 217 GLY A C 1
ATOM 1567 O O . GLY A 1 217 ? -8.641 -4.548 -1.298 1.00 98.31 217 GLY A O 1
ATOM 1568 N N . LEU A 1 218 ? -7.503 -5.081 0.559 1.00 98.50 218 LEU A N 1
ATOM 1569 C CA . LEU A 1 218 ? -7.616 -3.747 1.157 1.00 98.50 218 LEU A CA 1
ATOM 1570 C C . LEU A 1 218 ? -6.807 -2.699 0.381 1.00 98.50 218 LEU A C 1
ATOM 1572 O O . LEU A 1 218 ? -7.307 -1.594 0.160 1.00 98.50 218 LEU A O 1
ATOM 1576 N N . VAL A 1 219 ? -5.588 -3.039 -0.051 1.00 98.50 219 VAL A N 1
ATOM 1577 C CA . VAL A 1 219 ? -4.750 -2.150 -0.873 1.00 98.50 219 VAL A CA 1
ATOM 1578 C C . VAL A 1 219 ? -5.370 -1.930 -2.253 1.00 98.50 219 VAL A C 1
ATOM 1580 O O . VAL A 1 219 ? -5.436 -0.789 -2.704 1.00 98.50 219 VAL A O 1
ATOM 1583 N N . GLU A 1 220 ? -5.875 -2.982 -2.900 1.00 98.19 220 GLU A N 1
ATOM 1584 C CA . GLU A 1 220 ? -6.573 -2.883 -4.189 1.00 98.19 220 GLU A CA 1
ATOM 1585 C C . GLU A 1 220 ? -7.788 -1.957 -4.104 1.00 98.19 220 GLU A C 1
ATOM 1587 O O . GLU A 1 220 ? -7.906 -1.027 -4.904 1.00 98.19 220 GLU A O 1
ATOM 1592 N N . ARG A 1 221 ? -8.651 -2.143 -3.094 1.00 98.31 221 ARG A N 1
ATOM 1593 C CA . ARG A 1 221 ? -9.808 -1.266 -2.857 1.00 98.31 221 ARG A CA 1
ATOM 1594 C C . ARG A 1 221 ? -9.378 0.184 -2.642 1.00 98.31 221 ARG A C 1
ATOM 1596 O O . ARG A 1 221 ? -9.988 1.096 -3.192 1.00 98.31 221 ARG A O 1
ATOM 1603 N N . HIS A 1 222 ? -8.318 0.407 -1.869 1.00 98.50 222 HIS A N 1
ATOM 1604 C CA . HIS A 1 222 ? -7.803 1.748 -1.611 1.00 98.50 222 HIS A CA 1
ATOM 1605 C C . HIS A 1 222 ? -7.304 2.438 -2.884 1.00 98.50 222 HIS A C 1
ATOM 1607 O O . HIS A 1 222 ? -7.688 3.576 -3.151 1.00 98.50 222 HIS A O 1
ATOM 1613 N N . LEU A 1 223 ? -6.504 1.737 -3.691 1.00 98.12 223 LEU A N 1
ATOM 1614 C CA . LEU A 1 223 ? -6.001 2.243 -4.969 1.00 98.12 223 LEU A CA 1
ATOM 1615 C C . LEU A 1 223 ? -7.124 2.429 -6.003 1.00 98.12 223 LEU A C 1
ATOM 1617 O O . LEU A 1 223 ? -7.020 3.292 -6.868 1.00 98.12 223 LEU A O 1
ATOM 1621 N N . ALA A 1 224 ? -8.202 1.648 -5.938 1.00 98.00 224 ALA A N 1
ATOM 1622 C CA . ALA A 1 224 ? -9.324 1.771 -6.865 1.00 98.00 224 ALA A CA 1
ATOM 1623 C C . ALA A 1 224 ? -10.290 2.911 -6.496 1.00 98.00 224 ALA A C 1
ATOM 1625 O O . ALA A 1 224 ? -10.758 3.631 -7.379 1.00 98.00 224 ALA A O 1
ATOM 1626 N N . GLU A 1 225 ? -10.602 3.071 -5.208 1.00 97.69 225 GLU A N 1
ATOM 1627 C CA . GLU A 1 225 ? -11.741 3.881 -4.755 1.00 97.69 225 GLU A CA 1
ATOM 1628 C C . GLU A 1 225 ? -11.361 5.134 -3.956 1.00 97.69 225 GLU A C 1
ATOM 1630 O O . GLU A 1 225 ? -12.199 6.025 -3.803 1.00 97.69 225 GLU A O 1
ATOM 1635 N N . ILE A 1 226 ? -10.153 5.198 -3.387 1.00 97.81 226 ILE A N 1
ATOM 1636 C CA . ILE A 1 226 ? -9.800 6.211 -2.379 1.00 97.81 226 ILE A CA 1
ATOM 1637 C C . ILE A 1 226 ? -8.623 7.066 -2.844 1.00 97.81 226 ILE A C 1
ATOM 1639 O O . ILE A 1 226 ? -8.787 8.273 -3.008 1.00 97.81 226 ILE A O 1
ATOM 1643 N N . ASP A 1 227 ? -7.468 6.451 -3.088 1.00 97.88 227 ASP A N 1
ATOM 1644 C CA . ASP A 1 227 ? -6.262 7.137 -3.552 1.00 97.88 227 ASP A CA 1
ATOM 1645 C C . ASP A 1 227 ? -5.574 6.340 -4.676 1.00 97.88 227 ASP A C 1
ATOM 1647 O O . ASP A 1 227 ? -4.604 5.610 -4.439 1.00 97.88 227 ASP A O 1
ATOM 1651 N N . PRO A 1 228 ? -6.041 6.479 -5.933 1.00 97.44 228 PRO A N 1
ATOM 1652 C CA . PRO A 1 228 ? -5.371 5.880 -7.086 1.00 97.44 228 PRO A CA 1
ATOM 1653 C C . PRO A 1 228 ? -3.982 6.469 -7.335 1.00 97.44 228 PRO A C 1
ATOM 1655 O O . PRO A 1 228 ? -3.209 5.892 -8.096 1.00 97.44 228 PRO A O 1
ATOM 1658 N N . GLY A 1 229 ? -3.650 7.605 -6.722 1.00 97.12 229 GLY A N 1
ATOM 1659 C CA . GLY A 1 229 ? -2.402 8.318 -6.933 1.00 97.12 229 GLY A CA 1
ATOM 1660 C C . GLY A 1 229 ? -1.250 7.843 -6.058 1.00 97.12 229 GLY A C 1
ATOM 1661 O O . GLY A 1 229 ? -0.217 8.503 -6.082 1.00 97.12 229 GLY A O 1
ATOM 1662 N N . ASN A 1 230 ? -1.392 6.752 -5.294 1.00 97.75 230 ASN A N 1
ATOM 1663 C CA . ASN A 1 230 ? -0.377 6.297 -4.342 1.00 97.75 230 ASN A CA 1
ATOM 1664 C C . ASN A 1 230 ? 0.640 5.314 -4.968 1.00 97.75 230 ASN A C 1
ATOM 1666 O O . ASN A 1 230 ? 0.430 4.094 -4.938 1.00 97.75 230 ASN A O 1
ATOM 1670 N N . PRO A 1 231 ? 1.794 5.781 -5.492 1.00 98.12 231 PRO A N 1
ATOM 1671 C CA . PRO A 1 231 ? 2.772 4.900 -6.132 1.00 98.12 231 PRO A CA 1
ATOM 1672 C C . PRO A 1 231 ? 3.457 3.944 -5.146 1.00 98.12 231 PRO A C 1
ATOM 1674 O O . PRO A 1 231 ? 3.958 2.892 -5.538 1.00 98.12 231 PRO A O 1
ATOM 1677 N N . SER A 1 232 ? 3.496 4.290 -3.856 1.00 97.81 232 SER A N 1
ATOM 1678 C CA . SER A 1 232 ? 4.155 3.480 -2.826 1.00 97.81 232 SER A CA 1
ATOM 1679 C C . SER A 1 232 ? 3.355 2.220 -2.508 1.00 97.81 232 SER A C 1
ATOM 1681 O O . SER A 1 232 ? 3.934 1.136 -2.419 1.00 97.81 232 SER A O 1
ATOM 1683 N N . LEU A 1 233 ? 2.032 2.346 -2.366 1.00 98.00 233 LEU A N 1
ATOM 1684 C CA . LEU A 1 233 ? 1.144 1.198 -2.184 1.00 98.00 233 LEU A CA 1
ATOM 1685 C C . LEU A 1 233 ? 1.081 0.329 -3.442 1.00 98.00 233 LEU A C 1
ATOM 1687 O O . LEU A 1 233 ? 1.185 -0.890 -3.320 1.00 98.00 233 LEU A O 1
ATOM 1691 N N . ALA A 1 234 ? 1.014 0.936 -4.631 1.00 98.44 234 ALA A N 1
ATOM 1692 C CA . ALA A 1 234 ? 1.046 0.198 -5.894 1.00 98.44 234 ALA A CA 1
ATOM 1693 C C . ALA A 1 234 ? 2.329 -0.641 -6.035 1.00 98.44 234 ALA A C 1
ATOM 1695 O O . ALA A 1 234 ? 2.258 -1.844 -6.279 1.00 98.44 234 ALA A O 1
ATOM 1696 N N . LEU A 1 235 ? 3.505 -0.058 -5.770 1.00 98.50 235 LEU A N 1
ATOM 1697 C CA . LEU A 1 235 ? 4.770 -0.799 -5.819 1.00 98.50 235 LEU A CA 1
ATOM 1698 C C . LEU A 1 235 ? 4.787 -1.983 -4.836 1.00 98.50 235 LEU A C 1
ATOM 1700 O O . LEU A 1 235 ? 5.222 -3.080 -5.189 1.00 98.50 235 LEU A O 1
ATOM 1704 N N . ARG A 1 236 ? 4.288 -1.792 -3.608 1.00 97.75 236 ARG A N 1
ATOM 1705 C CA . ARG A 1 236 ? 4.202 -2.872 -2.608 1.00 97.75 236 ARG A CA 1
ATOM 1706 C C . ARG A 1 236 ? 3.242 -3.979 -3.034 1.00 97.75 236 ARG A C 1
ATOM 1708 O O . ARG A 1 236 ? 3.562 -5.151 -2.845 1.00 97.75 236 ARG A O 1
ATOM 1715 N N . LEU A 1 237 ? 2.096 -3.622 -3.607 1.00 98.31 237 LEU A N 1
ATOM 1716 C CA . LEU A 1 237 ? 1.130 -4.590 -4.115 1.00 98.31 237 LEU A CA 1
ATOM 1717 C C . LEU A 1 237 ? 1.711 -5.392 -5.287 1.00 98.31 237 LEU A C 1
ATOM 1719 O O . LEU A 1 237 ? 1.570 -6.612 -5.310 1.00 98.31 237 LEU A O 1
ATOM 1723 N N . GLY A 1 238 ? 2.463 -4.748 -6.183 1.00 98.31 238 GLY A N 1
ATOM 1724 C CA . GLY A 1 238 ? 3.191 -5.434 -7.253 1.00 98.31 238 GLY A CA 1
ATOM 1725 C C . GLY A 1 238 ? 4.238 -6.421 -6.727 1.00 98.31 238 GLY A C 1
ATOM 1726 O O . GLY A 1 238 ? 4.318 -7.552 -7.204 1.00 98.31 238 GLY A O 1
ATOM 1727 N N . LEU A 1 239 ? 5.000 -6.043 -5.694 1.00 98.19 239 LEU A N 1
ATOM 1728 C CA . LEU A 1 239 ? 5.936 -6.956 -5.023 1.00 98.19 239 LEU A CA 1
ATOM 1729 C C . LEU A 1 239 ? 5.214 -8.147 -4.379 1.00 98.19 239 LEU A C 1
ATOM 1731 O O . LEU A 1 239 ? 5.708 -9.273 -4.432 1.00 98.19 239 LEU A O 1
ATOM 1735 N N . HIS A 1 240 ? 4.059 -7.910 -3.759 1.00 97.19 240 HIS A N 1
ATOM 1736 C CA . HIS A 1 240 ? 3.238 -8.966 -3.175 1.00 97.19 240 HIS A CA 1
ATOM 1737 C C . HIS A 1 240 ? 2.680 -9.920 -4.245 1.00 97.19 240 HIS A C 1
ATOM 1739 O O . HIS A 1 240 ? 2.770 -11.135 -4.071 1.00 97.19 240 HIS A O 1
ATOM 1745 N N . ALA A 1 241 ? 2.176 -9.396 -5.366 1.00 97.81 241 ALA A N 1
ATOM 1746 C CA . ALA A 1 241 ? 1.717 -10.193 -6.505 1.00 97.81 241 ALA A CA 1
ATOM 1747 C C . ALA A 1 241 ? 2.849 -11.064 -7.075 1.00 97.81 241 ALA A C 1
ATOM 1749 O O . ALA A 1 241 ? 2.680 -12.271 -7.246 1.00 97.81 241 ALA A O 1
ATOM 1750 N N . PHE A 1 242 ? 4.044 -10.489 -7.241 1.00 98.00 242 PHE A N 1
ATOM 1751 C CA . PHE A 1 242 ? 5.217 -11.220 -7.723 1.00 98.00 242 PHE A CA 1
ATOM 1752 C C . PHE A 1 242 ? 5.608 -12.381 -6.799 1.00 98.00 242 PHE A C 1
ATOM 1754 O O . PHE A 1 242 ? 5.847 -13.490 -7.265 1.00 98.00 242 PHE A O 1
ATOM 1761 N N . LYS A 1 243 ? 5.581 -12.177 -5.473 1.00 96.56 243 LYS A N 1
ATOM 1762 C CA . LYS A 1 243 ? 5.821 -13.257 -4.491 1.00 96.56 243 LYS A CA 1
ATOM 1763 C C . LYS A 1 243 ? 4.810 -14.403 -4.586 1.00 96.56 243 LYS A C 1
ATOM 1765 O O . LYS A 1 243 ? 5.115 -15.510 -4.155 1.00 96.56 243 LYS A O 1
ATOM 1770 N N . ARG A 1 244 ? 3.614 -14.142 -5.117 1.00 96.38 244 ARG A N 1
ATOM 1771 C CA . ARG A 1 244 ? 2.554 -15.134 -5.336 1.00 96.38 244 ARG A CA 1
ATOM 1772 C C . ARG A 1 244 ? 2.585 -15.743 -6.741 1.00 96.38 244 ARG A C 1
ATOM 1774 O O . ARG A 1 244 ? 1.640 -16.442 -7.095 1.00 96.38 244 ARG A O 1
ATOM 1781 N N . HIS A 1 245 ? 3.640 -15.486 -7.519 1.00 96.69 245 HIS A N 1
ATOM 1782 C CA . HIS A 1 245 ? 3.762 -15.880 -8.927 1.00 96.69 245 HIS A CA 1
ATOM 1783 C C . HIS A 1 245 ? 2.658 -15.308 -9.832 1.00 96.69 245 HIS A C 1
ATOM 1785 O O . HIS A 1 245 ? 2.404 -15.828 -10.916 1.00 96.69 245 HIS A O 1
ATOM 1791 N N . ASP A 1 246 ? 2.010 -14.216 -9.417 1.00 97.50 246 ASP A N 1
ATOM 1792 C CA . ASP A 1 246 ? 1.119 -13.446 -10.281 1.00 97.50 246 ASP A CA 1
ATOM 1793 C C . ASP A 1 246 ? 1.943 -12.408 -11.053 1.00 97.50 246 ASP A C 1
ATOM 1795 O O . ASP A 1 246 ? 2.056 -11.237 -10.674 1.00 97.50 246 ASP A O 1
ATOM 1799 N N . THR A 1 247 ? 2.576 -12.862 -12.137 1.00 97.75 247 THR A N 1
ATOM 1800 C CA . THR A 1 247 ? 3.438 -12.018 -12.975 1.00 97.75 247 THR A CA 1
ATOM 1801 C C . THR A 1 247 ? 2.657 -10.889 -13.642 1.00 97.75 247 THR A C 1
ATOM 1803 O O . THR A 1 247 ? 3.177 -9.783 -13.778 1.00 97.75 247 THR A O 1
ATOM 1806 N N . HIS A 1 248 ? 1.401 -11.135 -14.024 1.00 97.69 248 HIS A N 1
ATOM 1807 C CA . HIS A 1 248 ? 0.551 -10.120 -14.639 1.00 97.69 248 HIS A CA 1
ATOM 1808 C C . HIS A 1 248 ? 0.208 -9.009 -13.640 1.00 97.69 248 HIS A C 1
ATOM 1810 O O . HIS A 1 248 ? 0.409 -7.831 -13.943 1.00 97.69 248 HIS A O 1
ATOM 1816 N N . GLY A 1 249 ? -0.240 -9.367 -12.432 1.00 97.38 249 GLY A N 1
ATOM 1817 C CA . GLY A 1 249 ? -0.486 -8.403 -11.359 1.00 97.38 249 GLY A CA 1
ATOM 1818 C C . GLY A 1 249 ? 0.773 -7.618 -10.988 1.00 97.38 249 GLY A C 1
ATOM 1819 O O . GLY A 1 249 ? 0.719 -6.398 -10.830 1.00 97.38 249 GLY A O 1
ATOM 1820 N N . ALA A 1 250 ? 1.931 -8.280 -10.931 1.00 98.31 250 ALA A N 1
ATOM 1821 C CA . ALA A 1 250 ? 3.206 -7.618 -10.664 1.00 98.31 250 ALA A CA 1
ATOM 1822 C C . ALA A 1 250 ? 3.553 -6.543 -11.710 1.00 98.31 250 ALA A C 1
ATOM 1824 O O . ALA A 1 250 ? 3.946 -5.436 -11.335 1.00 98.31 250 ALA A O 1
ATOM 1825 N N . ILE A 1 251 ? 3.380 -6.842 -13.004 1.00 98.38 251 ILE A N 1
ATOM 1826 C CA . ILE A 1 251 ? 3.603 -5.880 -14.097 1.00 98.38 251 ILE A CA 1
ATOM 1827 C C . ILE A 1 251 ? 2.614 -4.721 -13.997 1.00 98.38 251 ILE A C 1
ATOM 1829 O O . ILE A 1 251 ? 3.042 -3.567 -14.008 1.00 98.38 251 ILE A O 1
ATOM 1833 N N . LEU A 1 252 ? 1.320 -5.023 -13.849 1.00 98.25 252 LEU A N 1
ATOM 1834 C CA . LEU A 1 252 ? 0.250 -4.028 -13.777 1.00 98.25 252 LEU A CA 1
ATOM 1835 C C . LEU A 1 252 ? 0.515 -3.000 -12.669 1.00 98.25 252 LEU A C 1
ATOM 1837 O O . LEU A 1 252 ? 0.500 -1.793 -12.907 1.00 98.25 252 LEU A O 1
ATOM 1841 N N . TRP A 1 253 ? 0.805 -3.470 -11.456 1.00 98.38 253 TRP A N 1
ATOM 1842 C CA . TRP A 1 253 ? 1.015 -2.585 -10.312 1.00 98.38 253 TRP A CA 1
ATOM 1843 C C . TRP A 1 253 ? 2.369 -1.862 -10.346 1.00 98.38 253 TRP A C 1
ATOM 1845 O O . TRP A 1 253 ? 2.469 -0.731 -9.863 1.00 98.38 253 TRP A O 1
ATOM 1855 N N . ALA A 1 254 ? 3.399 -2.455 -10.962 1.00 98.50 254 ALA A N 1
ATOM 1856 C CA . ALA A 1 254 ? 4.663 -1.765 -11.222 1.00 98.50 254 ALA A CA 1
ATOM 1857 C C . ALA A 1 254 ? 4.490 -0.613 -12.228 1.00 98.50 254 ALA A C 1
ATOM 1859 O O . ALA A 1 254 ? 5.041 0.470 -12.025 1.00 98.50 254 ALA A O 1
ATOM 1860 N N . GLU A 1 255 ? 3.708 -0.818 -13.290 1.00 98.44 255 GLU A N 1
ATOM 1861 C CA . GLU A 1 255 ? 3.366 0.231 -14.257 1.00 98.44 255 GLU A CA 1
ATOM 1862 C C . GLU A 1 255 ? 2.552 1.346 -13.597 1.00 98.44 255 GLU A C 1
ATOM 1864 O O . GLU A 1 255 ? 2.924 2.514 -13.714 1.00 98.44 255 GLU A O 1
ATOM 1869 N N . HIS A 1 256 ? 1.537 0.995 -12.801 1.00 98.31 256 HIS A N 1
ATOM 1870 C CA . HIS A 1 256 ? 0.752 1.967 -12.033 1.00 98.31 256 HIS A CA 1
ATOM 1871 C C . HIS A 1 256 ? 1.633 2.824 -11.109 1.00 98.31 256 HIS A C 1
ATOM 1873 O O . HIS A 1 256 ? 1.464 4.044 -11.031 1.00 98.31 256 HIS A O 1
ATOM 1879 N N . ALA A 1 257 ? 2.615 2.217 -10.433 1.00 98.38 257 ALA A N 1
ATOM 1880 C CA . ALA A 1 257 ? 3.578 2.948 -9.611 1.00 98.38 257 ALA A CA 1
ATOM 1881 C C . ALA A 1 257 ? 4.461 3.893 -10.446 1.00 98.38 257 ALA A C 1
ATOM 1883 O O . ALA A 1 257 ? 4.681 5.041 -10.055 1.00 98.38 257 ALA A O 1
ATOM 1884 N N . LEU A 1 258 ? 4.936 3.444 -11.613 1.00 98.38 258 LEU A N 1
ATOM 1885 C CA . LEU A 1 258 ? 5.740 4.259 -12.529 1.00 98.38 258 LEU A CA 1
ATOM 1886 C C . LEU A 1 258 ? 4.953 5.442 -13.102 1.00 98.38 258 LEU A C 1
ATOM 1888 O O . LEU A 1 258 ? 5.540 6.508 -13.296 1.00 98.38 258 LEU A O 1
ATOM 1892 N N . GLU A 1 259 ? 3.657 5.290 -13.361 1.00 98.38 259 GLU A N 1
ATOM 1893 C CA . GLU A 1 259 ? 2.782 6.375 -13.824 1.00 98.38 259 GLU A CA 1
ATOM 1894 C C . GLU A 1 259 ? 2.652 7.495 -12.783 1.00 98.38 259 GLU A C 1
ATOM 1896 O O . GLU A 1 259 ? 2.678 8.674 -13.142 1.00 98.38 259 GLU A O 1
ATOM 1901 N N . HIS A 1 260 ? 2.607 7.140 -11.496 1.00 98.25 260 HIS A N 1
ATOM 1902 C CA . HIS A 1 260 ? 2.419 8.078 -10.382 1.00 98.25 260 HIS A CA 1
ATOM 1903 C C . HIS A 1 260 ? 3.717 8.415 -9.629 1.00 98.25 260 HIS A C 1
ATOM 1905 O O . HIS A 1 260 ? 3.682 9.056 -8.581 1.00 98.25 260 HIS A O 1
ATOM 1911 N N . ARG A 1 261 ? 4.887 8.039 -10.166 1.00 97.81 261 ARG A N 1
ATOM 1912 C CA . ARG A 1 261 ? 6.204 8.197 -9.511 1.00 97.81 261 ARG A CA 1
ATOM 1913 C C . ARG A 1 261 ? 6.548 9.623 -9.070 1.00 97.81 261 ARG A C 1
ATOM 1915 O O . ARG A 1 261 ? 7.355 9.801 -8.167 1.00 97.81 261 ARG A O 1
ATOM 1922 N N . ALA A 1 262 ? 5.940 10.639 -9.688 1.00 97.38 262 ALA A N 1
ATOM 1923 C CA . ALA A 1 262 ? 6.132 12.041 -9.315 1.00 97.38 262 ALA A CA 1
ATOM 1924 C C . ALA A 1 262 ? 5.638 12.366 -7.891 1.00 97.38 262 ALA A C 1
ATOM 1926 O O . ALA A 1 262 ? 6.042 13.382 -7.337 1.00 97.38 262 ALA A O 1
ATOM 1927 N N . ALA A 1 263 ? 4.792 11.513 -7.300 1.00 96.88 263 ALA A N 1
ATOM 1928 C CA . ALA A 1 263 ? 4.328 11.650 -5.922 1.00 96.88 263 ALA A CA 1
ATOM 1929 C C . ALA A 1 263 ? 5.326 11.109 -4.878 1.00 96.88 263 ALA A C 1
ATOM 1931 O O . ALA A 1 263 ? 5.097 11.264 -3.679 1.00 96.88 263 ALA A O 1
ATOM 1932 N N . TRP A 1 264 ? 6.429 10.466 -5.285 1.00 97.25 264 TRP A N 1
ATOM 1933 C CA . TRP A 1 264 ? 7.465 10.065 -4.331 1.00 97.25 264 TRP A CA 1
ATOM 1934 C C . TRP A 1 264 ? 8.291 11.263 -3.840 1.00 97.25 264 TRP A C 1
ATOM 1936 O O . TRP A 1 264 ? 8.620 12.144 -4.638 1.00 97.25 264 TRP A O 1
ATOM 1946 N N . PRO A 1 265 ? 8.700 11.275 -2.555 1.00 95.50 265 PRO A N 1
ATOM 1947 C CA . PRO A 1 265 ? 9.638 12.267 -2.045 1.00 95.50 265 PRO A CA 1
ATOM 1948 C C . PRO A 1 265 ? 10.957 12.252 -2.839 1.00 95.50 265 PRO A C 1
ATOM 1950 O O . PRO A 1 265 ? 11.413 11.168 -3.221 1.00 95.50 265 PRO A O 1
ATOM 1953 N N . PRO A 1 266 ? 11.633 13.403 -3.030 1.00 95.00 266 PRO A N 1
ATOM 1954 C CA . PRO A 1 266 ? 12.868 13.484 -3.816 1.00 95.00 266 PRO A CA 1
ATOM 1955 C C . PRO A 1 266 ? 13.958 12.491 -3.387 1.00 95.00 266 PRO A C 1
ATOM 1957 O O . PRO A 1 266 ? 14.630 11.923 -4.238 1.00 95.00 266 PRO A O 1
ATOM 1960 N N . GLY A 1 267 ? 14.091 12.220 -2.083 1.00 95.50 267 GLY A N 1
ATOM 1961 C CA . GLY A 1 267 ? 15.083 11.276 -1.551 1.00 95.50 267 GLY A CA 1
ATOM 1962 C C . GLY A 1 267 ? 14.788 9.795 -1.816 1.00 95.50 267 GLY A C 1
ATOM 1963 O O . GLY A 1 267 ? 15.653 8.963 -1.584 1.00 95.50 267 GLY A O 1
ATOM 1964 N N . LEU A 1 268 ? 13.584 9.456 -2.286 1.00 95.38 268 LEU A N 1
ATOM 1965 C CA . LEU A 1 268 ? 13.156 8.078 -2.569 1.00 95.38 268 LEU A CA 1
ATOM 1966 C C . LEU A 1 268 ? 12.799 7.869 -4.043 1.00 95.38 268 LEU A C 1
ATOM 1968 O O . LEU A 1 268 ? 12.522 6.743 -4.456 1.00 95.38 268 LEU A O 1
ATOM 1972 N N . TYR A 1 269 ? 12.774 8.945 -4.833 1.00 96.50 269 TYR A N 1
ATOM 1973 C CA . TYR A 1 269 ? 12.316 8.922 -6.215 1.00 96.50 269 TYR A CA 1
ATOM 1974 C C . TYR A 1 269 ? 13.154 7.976 -7.083 1.00 96.50 269 TYR A C 1
ATOM 1976 O O . TYR A 1 269 ? 12.587 7.126 -7.771 1.00 96.50 269 TYR A O 1
ATOM 1984 N N . GLU A 1 270 ? 14.484 8.097 -7.044 1.00 96.94 270 GLU A N 1
ATOM 1985 C CA . GLU A 1 270 ? 15.389 7.283 -7.867 1.00 96.94 270 GLU A CA 1
ATOM 1986 C C . GLU A 1 270 ? 15.308 5.801 -7.485 1.00 96.94 270 GLU A C 1
ATOM 1988 O O . GLU A 1 270 ? 15.018 4.962 -8.342 1.00 96.94 270 GLU A O 1
ATOM 1993 N N . ASP A 1 271 ? 15.450 5.496 -6.192 1.00 96.56 271 ASP A N 1
ATOM 1994 C CA . ASP A 1 271 ? 15.414 4.130 -5.661 1.00 96.56 271 ASP A CA 1
ATOM 1995 C C . ASP A 1 271 ? 14.093 3.420 -5.976 1.00 96.56 271 ASP A C 1
ATOM 1997 O O . ASP A 1 271 ? 14.085 2.287 -6.468 1.00 96.56 271 ASP A O 1
ATOM 2001 N N . ARG A 1 272 ? 12.954 4.084 -5.736 1.00 97.25 272 ARG A N 1
ATOM 2002 C CA . ARG A 1 272 ? 11.631 3.486 -5.972 1.00 97.25 272 ARG A CA 1
ATOM 2003 C C . ARG A 1 272 ? 11.304 3.371 -7.459 1.00 97.25 272 ARG A C 1
ATOM 2005 O O . ARG A 1 272 ? 10.714 2.371 -7.868 1.00 97.25 272 ARG A O 1
ATOM 2012 N N . THR A 1 273 ? 11.734 4.331 -8.281 1.00 98.00 273 THR A N 1
ATOM 2013 C CA . THR A 1 273 ? 11.588 4.245 -9.745 1.00 98.00 273 THR A CA 1
ATOM 2014 C C . THR A 1 273 ? 12.382 3.066 -10.293 1.00 98.00 273 THR A C 1
ATOM 2016 O O . THR A 1 273 ? 11.858 2.268 -11.072 1.00 98.00 273 THR A O 1
ATOM 2019 N N . TRP A 1 274 ? 13.631 2.917 -9.854 1.00 97.81 274 TRP A N 1
ATOM 2020 C CA . TRP A 1 274 ? 14.481 1.796 -10.236 1.00 97.81 274 TRP A CA 1
ATOM 2021 C C . TRP A 1 274 ? 13.900 0.452 -9.780 1.00 97.81 274 TRP A C 1
ATOM 2023 O O . TRP A 1 274 ? 13.822 -0.481 -10.580 1.00 97.81 274 TRP A O 1
ATOM 2033 N N . ALA A 1 275 ? 13.411 0.365 -8.539 1.00 97.75 275 ALA A N 1
ATOM 2034 C CA . ALA A 1 275 ? 12.754 -0.834 -8.017 1.00 97.75 275 ALA A CA 1
ATOM 2035 C C . ALA A 1 275 ? 11.513 -1.231 -8.837 1.00 97.75 275 ALA A C 1
ATOM 2037 O O . ALA A 1 275 ? 11.337 -2.409 -9.149 1.00 97.75 275 ALA A O 1
ATOM 2038 N N . ALA A 1 276 ? 10.686 -0.263 -9.241 1.00 98.06 276 ALA A N 1
ATOM 2039 C CA . ALA A 1 276 ? 9.518 -0.524 -10.079 1.00 98.06 276 ALA A CA 1
ATOM 2040 C C . ALA A 1 276 ? 9.907 -1.044 -11.477 1.00 98.06 276 ALA A C 1
ATOM 2042 O O . ALA A 1 276 ? 9.301 -1.999 -11.969 1.00 98.06 276 ALA A O 1
ATOM 2043 N N . TYR A 1 277 ? 10.958 -0.491 -12.098 1.00 98.56 277 TYR A N 1
ATOM 2044 C CA . TYR A 1 277 ? 11.486 -1.024 -13.360 1.00 98.56 277 TYR A CA 1
ATOM 2045 C C . TYR A 1 277 ? 12.032 -2.449 -13.217 1.00 98.56 277 TYR A C 1
ATOM 2047 O O . TYR A 1 277 ? 11.748 -3.289 -14.073 1.00 98.56 277 TYR A O 1
ATOM 2055 N N . GLN A 1 278 ? 12.777 -2.742 -12.145 1.00 98.31 278 GLN A N 1
ATOM 2056 C CA . GLN A 1 278 ? 13.279 -4.095 -11.887 1.00 98.31 278 GLN A CA 1
ATOM 2057 C C . GLN A 1 278 ? 12.144 -5.101 -11.711 1.00 98.31 278 GLN A C 1
ATOM 2059 O O . GLN A 1 278 ? 12.180 -6.168 -12.321 1.00 98.31 278 GLN A O 1
ATOM 2064 N N . LEU A 1 279 ? 11.134 -4.754 -10.910 1.00 98.25 279 LEU A N 1
ATOM 2065 C CA . LEU A 1 279 ? 9.965 -5.599 -10.689 1.00 98.25 279 LEU A CA 1
ATOM 2066 C C . LEU A 1 279 ? 9.265 -5.927 -12.013 1.00 98.25 279 LEU A C 1
ATOM 2068 O O . LEU A 1 279 ? 9.028 -7.097 -12.309 1.00 98.25 279 LEU A O 1
ATOM 2072 N N . ARG A 1 280 ? 9.005 -4.908 -12.841 1.00 98.44 280 ARG A N 1
ATOM 2073 C CA . ARG A 1 280 ? 8.385 -5.078 -14.162 1.00 98.44 280 ARG A CA 1
ATOM 2074 C C . ARG A 1 280 ? 9.215 -5.987 -15.072 1.00 98.44 280 ARG A C 1
ATOM 2076 O O . ARG A 1 280 ? 8.662 -6.879 -15.708 1.00 98.44 280 ARG A O 1
ATOM 2083 N N . ALA A 1 281 ? 10.532 -5.779 -15.131 1.00 98.25 281 ALA A N 1
ATOM 2084 C CA . ALA A 1 281 ? 11.428 -6.582 -15.961 1.00 98.25 281 ALA A CA 1
ATOM 2085 C C . ALA A 1 281 ? 11.495 -8.050 -15.502 1.00 98.25 281 ALA A C 1
ATOM 2087 O O . ALA A 1 281 ? 11.427 -8.954 -16.335 1.00 98.25 281 ALA A O 1
ATOM 2088 N N . ALA A 1 282 ? 11.587 -8.289 -14.191 1.00 97.62 282 ALA A N 1
ATOM 2089 C CA . ALA A 1 282 ? 11.618 -9.632 -13.615 1.00 97.62 282 ALA A CA 1
ATOM 2090 C C . ALA A 1 282 ? 10.304 -10.390 -13.864 1.00 97.62 282 ALA A C 1
ATOM 2092 O O . ALA A 1 282 ? 10.330 -11.522 -14.346 1.00 97.62 282 ALA A O 1
ATOM 2093 N N . ALA A 1 283 ? 9.162 -9.743 -13.618 1.00 97.94 283 ALA A N 1
ATOM 2094 C CA . ALA A 1 283 ? 7.848 -10.328 -13.859 1.00 97.94 283 ALA A CA 1
ATOM 2095 C C . ALA A 1 283 ? 7.607 -10.632 -15.348 1.00 97.94 283 ALA A C 1
ATOM 2097 O O . ALA A 1 283 ? 7.125 -11.713 -15.678 1.00 97.94 283 ALA A O 1
ATOM 2098 N N . ALA A 1 284 ? 8.017 -9.740 -16.258 1.00 97.75 284 ALA A N 1
ATOM 2099 C CA . ALA A 1 284 ? 7.929 -9.985 -17.700 1.00 97.75 284 ALA A CA 1
ATOM 2100 C C . ALA A 1 284 ? 8.813 -11.164 -18.150 1.00 97.75 284 ALA A C 1
ATOM 2102 O O . ALA A 1 284 ? 8.414 -11.954 -19.008 1.00 97.75 284 ALA A O 1
ATOM 2103 N N . GLN A 1 285 ? 10.003 -11.312 -17.561 1.00 97.38 285 GLN A N 1
ATOM 2104 C CA . GLN A 1 285 ? 10.886 -12.443 -17.842 1.00 97.38 285 GLN A CA 1
ATOM 2105 C C . GLN A 1 285 ? 10.286 -13.774 -17.369 1.00 97.38 285 GLN A C 1
ATOM 2107 O O . GLN A 1 285 ? 10.394 -14.773 -18.082 1.00 97.38 285 GLN A O 1
ATOM 2112 N N . GLU A 1 286 ? 9.672 -13.806 -16.184 1.00 96.94 286 GLU A N 1
ATOM 2113 C CA . GLU A 1 286 ? 8.975 -14.994 -15.676 1.00 96.94 286 GLU A CA 1
ATOM 2114 C C . GLU A 1 286 ? 7.752 -15.327 -16.538 1.00 96.94 286 GLU A C 1
ATOM 2116 O O . GLU A 1 286 ? 7.597 -16.480 -16.937 1.00 96.94 286 GLU A O 1
ATOM 2121 N N . GLN A 1 287 ? 6.973 -14.318 -16.941 1.00 96.44 287 GLN A N 1
ATOM 2122 C CA . GLN A 1 287 ? 5.825 -14.497 -17.830 1.00 96.44 287 GLN A CA 1
ATOM 2123 C C . GLN A 1 287 ? 6.219 -15.110 -19.183 1.00 96.44 287 GLN A C 1
ATOM 2125 O O . GLN A 1 287 ? 5.515 -15.983 -19.674 1.00 96.44 287 GLN A O 1
ATOM 2130 N N . TRP A 1 288 ? 7.346 -14.707 -19.780 1.00 96.69 288 TRP A N 1
ATOM 2131 C CA . TRP A 1 288 ? 7.823 -15.316 -21.033 1.00 96.69 288 TRP A CA 1
ATOM 2132 C C . TRP A 1 288 ? 8.288 -16.769 -20.829 1.00 96.69 288 TRP A C 1
ATOM 2134 O O . TRP A 1 288 ? 8.150 -17.615 -21.707 1.00 96.69 288 TRP A O 1
ATOM 2144 N N . ARG A 1 289 ? 8.840 -17.108 -19.664 1.00 96.25 289 ARG A N 1
ATOM 2145 C CA . ARG A 1 289 ? 9.281 -18.485 -19.393 1.00 96.25 289 ARG A CA 1
ATOM 2146 C C . ARG A 1 289 ? 8.130 -19.445 -19.096 1.00 96.25 289 ARG A C 1
ATOM 2148 O O . ARG A 1 289 ? 8.364 -20.653 -19.127 1.00 96.25 289 ARG A O 1
ATOM 2155 N N . ALA A 1 290 ? 6.938 -18.937 -18.791 1.00 91.12 290 ALA A N 1
ATOM 2156 C CA . ALA A 1 290 ? 5.772 -19.767 -18.545 1.00 91.12 290 ALA A CA 1
ATOM 2157 C C . ALA A 1 290 ? 5.345 -20.471 -19.852 1.00 91.12 290 ALA A C 1
ATOM 2159 O O . ALA A 1 290 ? 5.134 -19.795 -20.860 1.00 91.12 290 ALA A O 1
ATOM 2160 N N . PRO A 1 291 ? 5.255 -21.813 -19.877 1.00 85.19 291 PRO A N 1
ATOM 2161 C CA . PRO A 1 291 ? 4.690 -22.526 -21.017 1.00 85.19 291 PRO A CA 1
ATOM 2162 C C . PRO A 1 291 ? 3.193 -22.204 -21.151 1.00 85.19 291 PRO A C 1
ATOM 2164 O O . PRO A 1 291 ? 2.504 -22.100 -20.136 1.00 85.19 291 PRO A O 1
ATOM 2167 N N . GLU A 1 292 ? 2.722 -22.041 -22.393 1.00 70.81 292 GLU A N 1
ATOM 2168 C CA . GLU A 1 292 ? 1.294 -21.878 -22.732 1.00 70.81 292 GLU A CA 1
ATOM 2169 C C . GLU A 1 292 ? 0.446 -23.106 -22.364 1.00 70.81 292 GLU A C 1
ATOM 2171 O O . GLU A 1 292 ? 0.954 -24.249 -22.487 1.00 70.81 292 GLU A O 1
#

Foldseek 3Di:
DDDDDDDDDDDDDDDDDDDDPPPPDPDDPPPPPPDPPPPPPDPPDPPPDDPPDPPDDPDPPPPPPPPLCPDPPPVPDPCPVVPPPPPPPPDDDDPPDDDDDDDDDDDDDDDDDPDDDDDDDDDDDDDDDDPDPDDDDDDPPDPDPPDPDVVVLVVVLVVADQLVVQQVCLQQLNDDPSNLVSLVVNLVVDPDLVSVLSSLVSPLNNCVNVVNPCNLVSLVCCCVPRNVLDLPSLQVSLVVCVVVLNLVSVLVSLVSSLVNLVPDDPVCSVVSVVSSVVSNVVSVVSVVVDDD

pLDDT: mean 74.31, std 21.94, range [35.22, 98.56]